Protein 3D6I (pdb70)

InterPro domains:
  IPR002109 Glutaredoxin [PF00462] (163-226)
  IPR004480 Monothiol glutaredoxin-related [PTHR10293] (22-239)
  IPR013766 Thioredoxin domain [PF00085] (16-100)
  IPR013766 Thioredoxin domain [PS51352] (1-110)
  IPR033658 Glutaredoxin, PICOT-like [cd03028] (154-238)
  IPR036249 Thioredoxin-like superfamily [SSF52833] (2-107)
  IPR036249 Thioredoxin-like superfamily [SSF52833] (151-239)

CATH classification: 3.40.30.10

Solvent-accessible surface area: 11998 Å² total

B-factor: mean 18.6, std 7.4, range [7.3, 69.76]

Radius of gyration: 19.74 Å; Cα contacts (8 Å, |Δi|>4): 338; chains: 2; bounding box: 54×29×48 Å

Nearest PDB structures (foldseek):
  3d6i-assembly2_B  TM=1.010E+00  e=3.285E-21  Saccharomyces cerevisiae
  3d6i-assembly1_A  TM=9.944E-01  e=6.208E-19  Saccharomyces cerevisiae
  4pom-assembly2_B  TM=9.191E-01  e=7.412E-10  Homo sapiens
  2vm1-assembly1_A  TM=9.027E-01  e=2.045E-08  Hordeum vulgare subsp. vulgare
  5jy5-assembly2_B  TM=8.797E-01  e=2.850E-08  Cryptococcus neoformans H99

Secondary structure (DSSP, 8-state):
-EEEE--HHHHHHHHTTTTTT--EEEEEE----HHHHHHHHHHHHH-GGGTTSEEEEEETTT-HHHHHHTT--SSSEEEEEETTEEEEEE-S--HHHHHHHHH--TTT-/--EEE--HHHHHHHHTTTTTT-EEEEEEE----HHHHHHHHHT-GGGTTEEEEEEETTT-HHHHHHTT--SSSEEEEEETTEEEEEE-S--HHHHHHHHH---S--

Sequence (215 aa):
PVIEINDQEQFTYLTTTAAGDKLIVLYFHTSWPCCKALKQVFEAISNEPSNSNVSFLSIDADENSEISELFEISAVPYFIIIHKGTILKELSGADPKEYVSLLEDKNSVNPVIEINDQEQFTYLTTTAAGDKLIVLYFHTSWALKQVFEAISNEPSNSNVSFLSIDADENSEISELFEISAVPYFIIIHKGTILKELSGADPKEYVSLLEDKNSVN

Organism: Saccharomyces cerevisiae (strain ATCC 204508 / S288c) (NCBI:txid559292)

Structure (mmCIF, N/CA/C/O backbone):
data_3D6I
#
_entry.id   3D6I
#
_cell.length_a   47.906
_cell.length_b   48.611
_cell.length_c   55.294
_cell.angle_alpha   90.000
_cell.angle_beta   116.760
_cell.angle_gamma   90.000
#
_symmetry.space_group_name_H-M   'P 1 21 1'
#
loop_
_entity.id
_entity.type
_entity.pdbx_description
1 polymer 'Monothiol glutaredoxin-3'
2 non-polymer 'SULFATE ION'
3 water water
#
loop_
_atom_site.group_PDB
_atom_site.id
_atom_site.type_symbol
_atom_site.label_atom_id
_atom_site.label_alt_id
_atom_site.label_comp_id
_atom_site.label_asym_id
_atom_site.label_entity_id
_atom_site.label_seq_id
_atom_site.pdbx_PDB_ins_code
_atom_site.Cartn_x
_atom_site.Cartn_y
_atom_site.Cartn_z
_atom_site.occupancy
_atom_site.B_iso_or_equiv
_atom_site.auth_seq_id
_atom_site.auth_comp_id
_atom_site.auth_asym_id
_atom_site.auth_atom_id
_atom_site.pdbx_PDB_model_num
ATOM 1 N N . PRO A 1 1 ? 25.375 5.997 -0.085 1.00 20.09 37 PRO A N 1
ATOM 2 C CA . PRO A 1 1 ? 24.422 5.705 -1.135 1.00 18.10 37 PRO A CA 1
ATOM 3 C C . PRO A 1 1 ? 24.312 6.829 -2.160 1.00 16.67 37 PRO A C 1
ATOM 4 O O . PRO A 1 1 ? 24.736 7.946 -1.907 1.00 16.77 37 PRO A O 1
ATOM 8 N N . VAL A 1 2 ? 23.731 6.485 -3.297 1.00 14.80 38 VAL A N 1
ATOM 9 C CA . VAL A 1 2 ? 23.521 7.421 -4.375 1.00 13.89 38 VAL A CA 1
ATOM 10 C C . VAL A 1 2 ? 22.033 7.603 -4.526 1.00 12.94 38 VAL A C 1
ATOM 11 O O . VAL A 1 2 ? 21.265 6.664 -4.314 1.00 13.59 38 VAL A O 1
ATOM 15 N N . ILE A 1 3 ? 21.621 8.813 -4.871 1.00 10.67 39 ILE A N 1
ATOM 16 C CA . ILE A 1 3 ? 20.276 9.041 -5.350 1.00 11.02 39 ILE A CA 1
ATOM 17 C C . ILE A 1 3 ? 20.298 9.161 -6.862 1.00 11.61 39 ILE A C 1
ATOM 18 O O . ILE A 1 3 ? 20.999 10.012 -7.410 1.00 11.21 39 ILE A O 1
ATOM 23 N N . GLU A 1 4 ? 19.508 8.336 -7.537 1.00 12.63 40 GLU A N 1
ATOM 24 C CA . GLU A 1 4 ? 19.323 8.438 -8.971 1.00 14.41 40 GLU A CA 1
ATOM 25 C C . GLU A 1 4 ? 18.378 9.603 -9.299 1.00 13.58 40 GLU A C 1
ATOM 26 O O . GLU A 1 4 ? 17.230 9.681 -8.802 1.00 13.84 40 GLU A O 1
ATOM 32 N N . ILE A 1 5 ? 18.846 10.531 -10.128 1.00 11.90 41 ILE A N 1
ATOM 33 C CA . ILE A 1 5 ? 18.039 11.679 -10.500 1.00 11.76 41 ILE A CA 1
ATOM 34 C C . ILE A 1 5 ? 17.174 11.355 -11.719 1.00 13.48 41 ILE A C 1
ATOM 35 O O . ILE A 1 5 ? 17.686 10.936 -12.751 1.00 13.24 41 ILE A O 1
ATOM 40 N N . ASN A 1 6 ? 15.874 11.565 -11.574 1.00 14.62 42 ASN A N 1
ATOM 41 C CA . ASN A 1 6 ? 14.906 11.252 -12.617 1.00 17.01 42 ASN A CA 1
ATO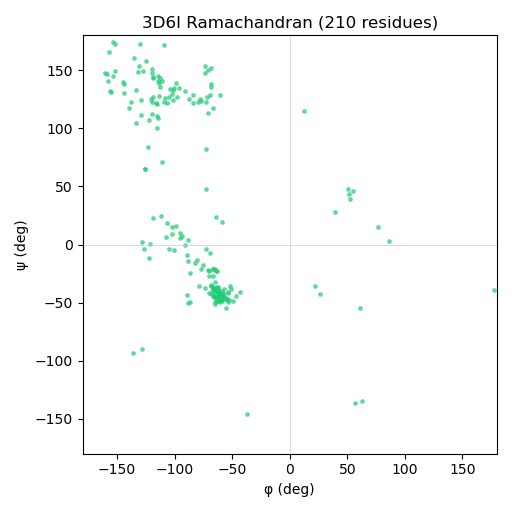M 42 C C . ASN A 1 6 ? 14.060 12.427 -13.080 1.00 18.30 42 ASN A C 1
ATOM 43 O O . ASN A 1 6 ? 13.348 12.319 -14.098 1.00 18.84 42 ASN A O 1
ATOM 48 N N . ASP A 1 7 ? 14.114 13.541 -12.354 1.00 18.17 43 ASP A N 1
ATOM 49 C CA . ASP A 1 7 ? 13.457 14.759 -12.801 1.00 19.76 43 ASP A CA 1
ATOM 50 C C . ASP A 1 7 ? 14.016 16.038 -12.207 1.00 18.81 43 ASP A C 1
ATOM 51 O O . ASP A 1 7 ? 14.753 16.039 -11.208 1.00 17.54 43 ASP A O 1
ATOM 56 N N . GLN A 1 8 ? 13.621 17.139 -12.834 1.00 19.10 44 GLN A N 1
ATOM 57 C CA . GLN A 1 8 ? 14.180 18.437 -12.536 1.00 19.01 44 GLN A CA 1
ATOM 58 C C . GLN A 1 8 ? 13.798 18.947 -11.154 1.00 18.91 44 GLN A C 1
ATOM 59 O O . GLN A 1 8 ? 14.630 19.525 -10.476 1.00 17.67 44 GLN A O 1
ATOM 65 N N . GLU A 1 9 ? 12.543 18.767 -10.749 1.00 18.97 45 GLU A N 1
ATOM 66 C CA . GLU A 1 9 ? 12.126 19.241 -9.428 1.00 19.49 45 GLU A CA 1
ATOM 67 C C . GLU A 1 9 ? 12.878 18.509 -8.316 1.00 17.95 45 GLU A C 1
ATOM 68 O O . GLU A 1 9 ? 13.279 19.120 -7.333 1.00 17.27 45 GLU A O 1
ATOM 74 N N . GLN A 1 10 ? 13.082 17.206 -8.490 1.00 16.57 46 GLN A N 1
ATOM 75 C CA . GLN A 1 10 ? 13.885 16.418 -7.552 1.00 14.15 46 GLN A CA 1
ATOM 76 C C . GLN A 1 10 ? 15.313 16.942 -7.492 1.00 12.93 46 GLN A C 1
ATOM 77 O O . GLN A 1 10 ? 15.863 17.153 -6.401 1.00 11.47 46 GLN A O 1
ATOM 83 N N . PHE A 1 11 ? 15.928 17.134 -8.659 1.00 12.04 47 PHE A N 1
ATOM 84 C CA . PHE A 1 11 ? 17.256 17.698 -8.705 1.00 11.86 47 PHE A CA 1
ATOM 85 C C . PHE A 1 11 ? 17.371 19.031 -7.988 1.00 11.61 47 PHE A C 1
ATOM 86 O O . PHE A 1 11 ? 18.291 19.230 -7.199 1.00 11.24 47 PHE A O 1
ATOM 94 N N . THR A 1 12 ? 16.426 19.933 -8.250 1.00 13.71 48 THR A N 1
ATOM 95 C CA . THR A 1 12 ? 16.471 21.242 -7.613 1.00 14.52 48 THR A CA 1
ATOM 96 C C . THR A 1 12 ? 16.308 21.129 -6.095 1.00 13.91 48 THR A C 1
ATOM 97 O O . THR A 1 12 ? 17.092 21.703 -5.358 1.00 14.49 48 THR A O 1
ATOM 101 N N . TYR A 1 13 ? 15.323 20.347 -5.656 1.00 13.90 49 TYR A N 1
ATOM 102 C CA . TYR A 1 13 ? 15.125 20.102 -4.219 1.00 14.54 49 TYR A CA 1
ATOM 103 C C . TYR A 1 13 ? 16.413 19.617 -3.532 1.00 14.32 49 TYR A C 1
ATOM 104 O O . TYR A 1 13 ? 16.839 20.130 -2.486 1.00 14.62 49 TYR A O 1
ATOM 113 N N . LEU A 1 14 ? 17.079 18.643 -4.141 1.00 12.72 50 LEU A N 1
ATOM 114 C CA . LEU A 1 14 ? 18.244 18.016 -3.501 1.00 12.72 50 LEU A CA 1
ATOM 115 C C . LEU A 1 14 ? 19.509 18.854 -3.521 1.00 13.22 50 LEU A C 1
ATOM 116 O O . LEU A 1 14 ? 20.459 18.580 -2.758 1.00 14.54 50 LEU A O 1
ATOM 121 N N . THR A 1 15 ? 19.530 19.861 -4.397 1.00 13.71 51 THR A N 1
ATOM 122 C CA . THR A 1 15 ? 20.721 20.710 -4.526 1.00 14.47 51 THR A CA 1
ATOM 123 C C . THR A 1 15 ? 20.520 22.090 -3.874 1.00 16.05 51 THR A C 1
ATOM 124 O O . THR A 1 15 ? 21.475 22.881 -3.808 1.00 17.43 51 THR A O 1
ATOM 128 N N . THR A 1 16 ? 19.305 22.337 -3.382 1.00 17.94 52 THR A N 1
ATOM 129 C CA . THR A 1 16 ? 18.902 23.649 -2.810 1.00 20.10 52 THR A CA 1
ATOM 130 C C . THR A 1 16 ? 18.106 23.515 -1.500 1.00 20.40 52 THR A C 1
ATOM 131 O O . THR A 1 16 ? 18.726 23.421 -0.457 1.00 22.82 52 THR A O 1
ATOM 135 N N . THR A 1 17 ? 16.764 23.480 -1.571 1.00 21.30 53 THR A N 1
ATOM 136 C CA . THR A 1 17 ? 15.865 23.350 -0.383 1.00 22.04 53 THR A CA 1
ATOM 137 C C . THR A 1 17 ? 16.353 22.308 0.651 1.00 21.96 53 THR A C 1
ATOM 138 O O . THR A 1 17 ? 16.278 22.561 1.864 1.00 22.79 53 THR A O 1
ATOM 142 N N . ALA A 1 18 ? 16.858 21.161 0.168 1.00 21.12 54 ALA A N 1
ATOM 143 C CA . ALA A 1 18 ? 17.210 20.013 1.010 1.00 19.79 54 ALA A CA 1
ATOM 144 C C . ALA A 1 18 ? 18.710 19.781 1.172 1.00 19.47 54 ALA A C 1
ATOM 145 O O . ALA A 1 18 ? 19.144 18.794 1.770 1.00 20.08 54 ALA A O 1
ATOM 147 N N . ALA A 1 19 ? 19.504 20.711 0.646 1.00 19.03 55 ALA A N 1
ATOM 148 C CA . ALA A 1 19 ? 20.930 20.528 0.520 1.00 18.62 55 ALA A CA 1
ATOM 149 C C . ALA A 1 19 ? 21.734 20.930 1.747 1.00 17.20 55 ALA A C 1
ATOM 150 O O . ALA A 1 19 ? 22.851 20.448 1.975 1.00 17.37 55 ALA A O 1
ATOM 152 N N . GLY A 1 20 ? 21.175 21.828 2.542 1.00 16.72 56 GLY A N 1
ATOM 153 C CA . GLY A 1 20 ? 21.901 22.295 3.708 1.00 15.81 56 GLY A CA 1
ATOM 154 C C . GLY A 1 20 ? 23.250 22.871 3.297 1.00 16.03 56 GLY A C 1
ATOM 155 O O . GLY A 1 20 ? 23.362 23.605 2.286 1.00 17.88 56 GLY A O 1
ATOM 156 N N . ASP A 1 21 ? 24.291 22.532 4.054 1.00 14.81 57 ASP A N 1
ATOM 157 C CA . ASP A 1 21 ? 25.642 22.907 3.674 1.00 14.71 57 ASP A CA 1
ATOM 158 C C . ASP A 1 21 ? 26.473 21.691 3.279 1.00 13.70 57 ASP A C 1
ATOM 159 O O . ASP A 1 21 ? 27.683 21.713 3.356 1.00 13.55 57 ASP A O 1
ATOM 164 N N . LYS A 1 22 ? 25.822 20.617 2.850 1.00 12.15 58 LYS A N 1
ATOM 165 C CA . LYS A 1 22 ? 26.569 19.421 2.427 1.00 11.52 58 LYS A CA 1
ATOM 166 C C . LYS A 1 22 ? 27.316 19.619 1.117 1.00 10.24 58 LYS A C 1
ATOM 167 O O . LYS A 1 22 ? 26.865 20.380 0.270 1.00 10.52 58 LYS A O 1
ATOM 173 N N . LEU A 1 23 ? 28.444 18.920 0.950 1.00 8.76 59 LEU A N 1
ATOM 174 C CA . LEU A 1 23 ? 29.001 18.750 -0.356 1.00 9.74 59 LEU A CA 1
ATOM 175 C C . LEU A 1 23 ? 28.066 17.862 -1.147 1.00 8.73 59 LEU A C 1
ATOM 176 O O . LEU A 1 23 ? 27.610 16.823 -0.649 1.00 8.80 59 LEU A O 1
ATOM 181 N N . ILE A 1 24 ? 27.810 18.256 -2.390 1.00 8.65 60 ILE A N 1
ATOM 182 C CA . ILE A 1 24 ? 26.945 17.512 -3.303 1.00 10.62 60 ILE A CA 1
ATOM 183 C C . ILE A 1 24 ? 27.807 17.119 -4.483 1.00 10.60 60 ILE A C 1
ATOM 184 O O . ILE A 1 24 ? 28.491 17.964 -5.076 1.00 12.13 60 ILE A O 1
ATOM 189 N N . VAL A 1 25 ? 27.816 15.836 -4.803 1.00 9.29 61 VAL A N 1
ATOM 190 C CA . VAL A 1 25 ? 28.654 15.363 -5.913 1.00 10.14 61 VAL A CA 1
ATOM 191 C C . VAL A 1 25 ? 27.751 14.825 -6.980 1.00 9.74 61 VAL A C 1
ATOM 192 O O . VAL A 1 25 ? 26.980 13.898 -6.702 1.00 9.18 61 VAL A O 1
ATOM 196 N N . LEU A 1 26 ? 27.843 15.390 -8.188 1.00 9.48 62 LEU A N 1
ATOM 197 C CA . LEU A 1 26 ? 27.008 14.982 -9.327 1.00 9.95 62 LEU A CA 1
ATOM 198 C C . LEU A 1 26 ? 27.834 14.096 -10.221 1.00 10.64 62 LEU A C 1
ATOM 199 O O . LEU A 1 26 ? 28.974 14.438 -10.554 1.00 12.15 62 LEU A O 1
ATOM 204 N N . TYR A 1 27 ? 27.258 12.975 -10.635 1.00 11.20 63 TYR A N 1
ATOM 205 C CA . TYR A 1 27 ? 27.938 12.051 -11.533 1.00 11.27 63 TYR A CA 1
ATOM 206 C C . TYR A 1 27 ? 27.077 11.884 -12.771 1.00 11.54 63 TYR A C 1
ATOM 207 O O . TYR A 1 27 ? 26.020 11.252 -12.711 1.00 11.68 63 TYR A O 1
ATOM 216 N N . PHE A 1 28 ? 27.519 12.479 -13.882 1.00 10.98 64 PHE A N 1
ATOM 217 C CA . PHE A 1 28 ? 26.805 12.369 -15.156 1.00 10.91 64 PHE A CA 1
ATOM 218 C C . PHE A 1 28 ? 27.329 11.171 -15.925 1.00 11.05 64 PHE A C 1
ATOM 219 O O . PHE A 1 28 ? 28.532 10.989 -16.052 1.00 11.49 64 PHE A O 1
ATOM 227 N N . HIS A 1 29 ? 26.413 10.349 -16.435 1.00 11.17 65 HIS A N 1
ATOM 228 C CA . HIS A 1 29 ? 26.824 9.120 -17.088 1.00 12.54 65 HIS A CA 1
ATOM 229 C C . HIS A 1 29 ? 25.777 8.694 -18.108 1.00 13.55 65 HIS A C 1
ATOM 230 O O . HIS A 1 29 ? 24.714 9.297 -18.207 1.00 12.66 65 HIS A O 1
ATOM 237 N N . THR A 1 30 ? 26.090 7.647 -18.869 1.00 16.32 66 THR A N 1
ATOM 238 C CA . THR A 1 30 ? 25.083 6.962 -19.696 1.00 20.53 66 THR A CA 1
ATOM 239 C C . THR A 1 30 ? 25.078 5.490 -19.341 1.00 22.14 66 THR A C 1
ATOM 240 O O . THR A 1 30 ? 26.083 4.972 -18.840 1.00 22.48 66 THR A O 1
ATOM 244 N N . SER A 1 31 ? 23.959 4.822 -19.630 1.00 24.07 67 SER A N 1
ATOM 245 C CA . SER A 1 31 ? 23.775 3.412 -19.321 1.00 26.72 67 SER A CA 1
ATOM 246 C C . SER A 1 31 ? 24.277 2.510 -20.452 1.00 27.76 67 SER A C 1
ATOM 247 O O . SER A 1 31 ? 24.146 1.283 -20.392 1.00 28.96 67 SER A O 1
ATOM 250 N N . TRP A 1 32 ? 24.858 3.120 -21.476 1.00 28.55 68 TRP A N 1
ATOM 251 C CA . TRP A 1 32 ? 25.358 2.377 -22.610 1.00 29.28 68 TRP A CA 1
ATOM 252 C C . TRP A 1 32 ? 26.849 2.632 -22.854 1.00 30.02 68 TRP A C 1
ATOM 253 O O . TRP A 1 32 ? 27.700 1.823 -22.461 1.00 30.75 68 TRP A O 1
ATOM 264 N N . PRO A 1 35 ? 31.493 -0.012 -20.267 1.00 34.69 71 PRO A N 1
ATOM 265 C CA . PRO A 1 35 ? 32.499 0.946 -19.813 1.00 34.26 71 PRO A CA 1
ATOM 266 C C . PRO A 1 35 ? 31.994 1.946 -18.760 1.00 33.33 71 PRO A C 1
ATOM 267 O O . PRO A 1 35 ? 32.595 2.048 -17.687 1.00 33.99 71 PRO A O 1
ATOM 271 N N . CYS A 1 36 ? 30.910 2.668 -19.064 1.00 32.08 72 CYS A N 1
ATOM 272 C CA A CYS A 1 36 ? 30.403 3.698 -18.166 0.50 31.30 72 CYS A CA 1
ATOM 273 C CA B CYS A 1 36 ? 30.360 3.712 -18.177 0.50 31.19 72 CYS A CA 1
ATOM 274 C C . CYS A 1 36 ? 29.633 3.054 -16.997 1.00 30.49 72 CYS A C 1
ATOM 275 O O . CYS A 1 36 ? 29.524 3.634 -15.913 1.00 30.38 72 CYS A O 1
ATOM 280 N N . LYS A 1 37 ? 29.140 1.838 -17.230 1.00 29.44 73 LYS A N 1
ATOM 281 C CA . LYS A 1 37 ? 28.459 1.008 -16.231 1.00 28.18 73 LYS A CA 1
ATOM 282 C C . LYS A 1 37 ? 29.376 0.637 -15.046 1.00 26.07 73 LYS A C 1
ATOM 283 O O . LYS A 1 37 ? 28.990 0.768 -13.869 1.00 25.11 73 LYS A O 1
ATOM 289 N N . ALA A 1 38 ? 30.578 0.159 -15.371 1.00 24.50 74 ALA A N 1
ATOM 290 C CA . ALA A 1 38 ? 31.601 -0.189 -14.376 1.00 22.76 74 ALA A CA 1
ATOM 291 C C . ALA A 1 38 ? 31.976 1.005 -13.500 1.00 21.74 74 ALA A C 1
ATOM 292 O O . ALA A 1 38 ? 32.141 0.887 -12.280 1.00 21.14 74 ALA A O 1
ATOM 294 N N . LEU A 1 39 ? 32.134 2.161 -14.137 1.00 20.94 75 LEU A N 1
ATOM 295 C CA . LEU A 1 39 ? 32.523 3.362 -13.413 1.00 20.13 75 LEU A CA 1
ATOM 296 C C . LEU A 1 39 ? 31.419 3.813 -12.445 1.00 18.80 75 LEU A C 1
ATOM 297 O O . LEU A 1 39 ? 31.690 4.265 -11.330 1.00 18.28 75 LEU A O 1
ATOM 302 N N . LYS A 1 40 ? 30.158 3.648 -12.854 1.00 17.87 76 LYS A N 1
ATOM 303 C CA . LYS A 1 40 ? 29.040 3.989 -11.967 1.00 17.74 76 LYS A CA 1
ATOM 304 C C . LYS A 1 40 ? 29.078 3.096 -10.708 1.00 16.09 76 LYS A C 1
ATOM 305 O O . LYS A 1 40 ? 28.779 3.538 -9.602 1.00 16.15 76 LYS A O 1
ATOM 311 N N . GLN A 1 41 ? 29.463 1.827 -10.887 1.00 15.81 77 GLN A N 1
ATOM 312 C CA . GLN A 1 41 ? 29.571 0.925 -9.740 1.00 15.39 77 GLN A CA 1
ATOM 313 C C . GLN A 1 41 ? 30.613 1.380 -8.711 1.00 14.60 77 GLN A C 1
ATOM 314 O O . GLN A 1 41 ? 30.382 1.293 -7.498 1.00 14.34 77 GLN A O 1
ATOM 320 N N . VAL A 1 42 ? 31.762 1.852 -9.220 1.00 14.75 78 VAL A N 1
ATOM 321 C CA . VAL A 1 42 ? 32.799 2.451 -8.376 1.00 15.60 78 VAL A CA 1
ATOM 322 C C . VAL A 1 42 ? 32.291 3.736 -7.680 1.00 14.16 78 VAL A C 1
ATOM 323 O O . VAL A 1 42 ? 32.482 3.931 -6.491 1.00 15.21 78 VAL A O 1
ATOM 327 N N . PHE A 1 43 ? 31.615 4.603 -8.437 1.00 14.05 79 PHE A N 1
ATOM 328 C CA . PHE A 1 43 ? 31.004 5.776 -7.828 1.00 13.68 79 PHE A CA 1
ATOM 329 C C . PHE A 1 43 ? 30.071 5.419 -6.673 1.00 12.66 79 PHE A C 1
ATOM 330 O O . PHE A 1 43 ? 30.099 6.018 -5.613 1.00 13.43 79 PHE A O 1
ATOM 338 N N . GLU A 1 44 ? 29.205 4.423 -6.896 1.00 12.95 80 GLU A N 1
ATOM 339 C CA . GLU A 1 44 ? 28.325 3.955 -5.853 1.00 14.49 80 GLU A CA 1
ATOM 340 C C . GLU A 1 44 ? 29.081 3.407 -4.639 1.00 12.42 80 GLU A C 1
ATOM 341 O O . GLU A 1 44 ? 28.718 3.673 -3.509 1.00 13.01 80 GLU A O 1
ATOM 347 N N . ALA A 1 45 ? 30.135 2.612 -4.888 1.00 12.42 81 ALA A N 1
ATOM 348 C CA . ALA A 1 45 ? 30.886 2.055 -3.788 1.00 13.33 81 ALA A CA 1
ATOM 349 C C . ALA A 1 45 ? 31.504 3.179 -2.961 1.00 11.96 81 ALA A C 1
ATOM 350 O O . ALA A 1 45 ? 31.440 3.167 -1.750 1.00 13.71 81 ALA A O 1
ATOM 352 N N . ILE A 1 46 ? 32.084 4.170 -3.643 1.00 12.48 82 ILE A N 1
ATOM 353 C CA . ILE A 1 46 ? 32.639 5.305 -2.924 1.00 13.56 82 ILE A CA 1
ATOM 354 C C . ILE A 1 46 ? 31.536 5.999 -2.117 1.00 13.62 82 ILE A C 1
ATOM 355 O O . ILE A 1 46 ? 31.710 6.378 -0.968 1.00 14.53 82 ILE A O 1
ATOM 360 N N . SER A 1 47 ? 30.352 6.112 -2.725 1.00 12.67 83 SER A N 1
ATOM 361 C CA . SER A 1 47 ? 29.233 6.743 -2.032 1.00 12.23 83 SER A CA 1
ATOM 362 C C . SER A 1 47 ? 28.759 6.022 -0.764 1.00 12.07 83 SER A C 1
ATOM 363 O O . SER A 1 47 ? 28.077 6.577 0.104 1.00 12.61 83 SER A O 1
ATOM 366 N N . ASN A 1 48 ? 29.076 4.731 -0.719 1.00 12.17 84 ASN A N 1
ATOM 367 C CA . ASN A 1 48 ? 28.627 3.861 0.336 1.00 13.91 84 ASN A CA 1
ATOM 368 C C . ASN A 1 48 ? 29.590 3.825 1.514 1.00 14.51 84 ASN A C 1
ATOM 369 O O . ASN A 1 48 ? 29.272 3.271 2.562 1.00 15.00 84 ASN A O 1
ATOM 374 N N . GLU A 1 49 ? 30.771 4.432 1.352 1.00 13.91 85 GLU A N 1
ATOM 375 C CA . GLU A 1 49 ? 31.708 4.513 2.482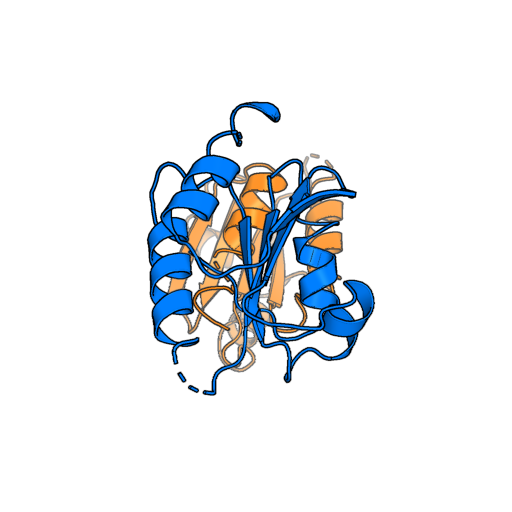 1.00 14.16 85 GLU A CA 1
ATOM 376 C C . GLU A 1 49 ? 31.099 5.285 3.652 1.00 14.90 85 GLU A C 1
ATOM 377 O O . GLU A 1 49 ? 30.585 6.404 3.472 1.00 14.42 85 GLU A O 1
ATOM 383 N N . PRO A 1 50 ? 31.135 4.704 4.873 1.00 15.87 86 PRO A N 1
ATOM 384 C CA . PRO A 1 50 ? 30.666 5.425 6.057 1.00 16.40 86 PRO A CA 1
ATOM 385 C C . PRO A 1 50 ? 31.271 6.817 6.222 1.00 15.85 86 PRO A C 1
ATOM 386 O O . PRO A 1 50 ? 30.584 7.724 6.656 1.00 16.74 86 PRO A O 1
ATOM 390 N N . SER A 1 51 ? 32.561 6.988 5.909 1.00 14.76 87 SER A N 1
ATOM 391 C CA . SER A 1 51 ? 33.189 8.305 6.011 1.00 14.27 87 SER A CA 1
ATOM 392 C C . SER A 1 51 ? 32.699 9.313 4.979 1.00 14.27 87 SER A C 1
ATOM 393 O O . SER A 1 51 ? 33.072 10.477 5.042 1.00 13.36 87 SER A O 1
ATOM 396 N N . ASN A 1 52 ? 31.887 8.862 4.027 1.00 13.10 88 ASN A N 1
ATOM 397 C CA . ASN A 1 52 ? 31.188 9.768 3.099 1.00 13.78 88 ASN A CA 1
ATOM 398 C C . ASN A 1 52 ? 29.718 9.995 3.438 1.00 15.04 88 ASN A C 1
ATOM 399 O O . ASN A 1 52 ? 28.945 10.512 2.602 1.00 14.52 88 ASN A O 1
ATOM 404 N N . SER A 1 53 ? 29.332 9.631 4.662 1.00 16.04 89 SER A N 1
ATOM 405 C CA . SER A 1 53 ? 27.918 9.621 4.997 1.00 17.50 89 SER A CA 1
ATOM 406 C C . SER A 1 53 ? 27.299 11.018 5.008 1.00 17.78 89 SER A C 1
ATOM 407 O O . SER A 1 53 ? 26.063 11.134 4.874 1.00 18.91 89 SER A O 1
ATOM 410 N N . ASN A 1 54 ? 28.130 12.057 5.160 1.00 17.51 90 ASN A N 1
ATOM 411 C CA . ASN A 1 54 ? 27.668 13.462 5.171 1.00 17.19 90 ASN A CA 1
ATOM 412 C C . ASN A 1 54 ? 27.769 14.163 3.802 1.00 15.41 90 ASN A C 1
ATOM 413 O O . ASN A 1 54 ? 27.604 15.389 3.715 1.00 16.89 90 ASN A O 1
ATOM 418 N N . VAL A 1 55 ? 28.058 13.396 2.752 1.00 12.90 91 VAL A N 1
ATOM 419 C CA . VAL A 1 55 ? 28.144 13.931 1.380 1.00 11.48 91 VAL A CA 1
ATOM 420 C C . VAL A 1 55 ? 26.970 13.380 0.615 1.00 10.97 91 VAL A C 1
ATOM 421 O O . VAL A 1 55 ? 26.586 12.242 0.801 1.00 11.93 91 VAL A O 1
ATOM 425 N N . SER A 1 56 ? 26.372 14.206 -0.224 1.00 10.12 92 SER A N 1
ATOM 426 C CA . SER A 1 56 ? 25.237 13.794 -1.011 1.00 10.32 92 SER A CA 1
ATOM 427 C C . SER A 1 56 ? 25.765 13.421 -2.392 1.00 10.02 92 SER A C 1
ATOM 428 O O . SER A 1 56 ? 26.497 14.199 -2.995 1.00 11.75 92 SER A O 1
ATOM 431 N N . PHE A 1 57 ? 25.432 12.221 -2.870 1.00 9.28 93 PHE A N 1
ATOM 432 C CA . PHE A 1 57 ? 25.889 11.735 -4.168 1.00 8.29 93 PHE A CA 1
ATOM 433 C C . PHE A 1 57 ? 24.683 11.553 -5.081 1.00 9.20 93 PHE A C 1
ATOM 434 O O . PHE A 1 57 ? 23.753 10.808 -4.730 1.00 9.82 93 PHE A O 1
ATOM 442 N N . LEU A 1 58 ? 24.669 12.255 -6.211 1.00 8.05 94 LEU A N 1
ATOM 443 C CA . LEU A 1 58 ? 23.524 12.231 -7.123 1.00 9.38 94 LEU A CA 1
ATOM 444 C C . LEU A 1 58 ? 24.027 11.701 -8.450 1.00 10.71 94 LEU A C 1
ATOM 445 O O . LEU A 1 58 ? 24.979 12.256 -9.007 1.00 11.97 94 LEU A O 1
ATOM 450 N N . SER A 1 59 ? 23.427 10.617 -8.948 1.00 10.25 95 SER A N 1
ATOM 451 C CA . SER A 1 59 ? 23.795 10.108 -10.288 1.00 11.42 95 SER A CA 1
ATOM 452 C C . SER A 1 59 ? 22.769 10.604 -11.295 1.00 11.11 95 SER A C 1
ATOM 453 O O . SER A 1 59 ? 21.554 10.612 -11.021 1.00 11.41 95 SER A O 1
ATOM 456 N N . ILE A 1 60 ? 23.256 11.007 -12.460 1.00 10.67 96 ILE A N 1
ATOM 457 C CA . ILE A 1 60 ? 22.406 11.674 -13.442 1.00 11.71 96 ILE A CA 1
ATOM 458 C C . ILE A 1 60 ? 22.657 11.063 -14.817 1.00 12.30 96 ILE A C 1
ATOM 459 O O . ILE A 1 60 ? 23.700 11.307 -15.425 1.00 12.19 96 ILE A O 1
ATOM 464 N N . ASP A 1 61 ? 21.716 10.233 -15.268 1.00 12.32 97 ASP A N 1
ATOM 465 C CA . ASP A 1 61 ? 21.796 9.707 -16.625 1.00 14.23 97 ASP A CA 1
ATOM 466 C C . ASP A 1 61 ? 21.608 10.877 -17.563 1.00 14.56 97 ASP A C 1
ATOM 467 O O . ASP A 1 61 ? 20.558 11.519 -17.559 1.00 15.01 97 ASP A O 1
ATOM 472 N N . ALA A 1 62 ? 22.633 11.153 -18.360 1.00 14.29 98 ALA A N 1
ATOM 473 C CA . ALA A 1 62 ? 22.678 12.382 -19.125 1.00 16.17 98 ALA A CA 1
ATOM 474 C C . ALA A 1 62 ? 21.646 12.392 -20.251 1.00 17.55 98 ALA A C 1
ATOM 475 O O . ALA A 1 62 ? 21.172 13.462 -20.661 1.00 19.77 98 ALA A O 1
ATOM 477 N N . ASP A 1 63 ? 21.275 11.210 -20.734 1.00 18.79 99 ASP A N 1
ATOM 478 C CA . ASP A 1 63 ? 20.282 11.087 -21.805 1.00 19.98 99 ASP A CA 1
ATOM 479 C C . ASP A 1 63 ? 18.858 11.246 -21.290 1.00 20.19 99 ASP A C 1
ATOM 480 O O . ASP A 1 63 ? 17.993 11.791 -21.984 1.00 20.61 99 ASP A O 1
ATOM 485 N N . GLU A 1 64 ? 18.613 10.753 -20.080 1.00 19.29 100 GLU A N 1
ATOM 486 C CA . GLU A 1 64 ? 17.290 10.817 -19.462 1.00 20.53 100 GLU A CA 1
ATOM 487 C C . GLU A 1 64 ? 17.016 12.164 -18.795 1.00 19.87 100 GLU A C 1
ATOM 488 O O . GLU A 1 64 ? 15.864 12.479 -18.447 1.00 21.26 100 GLU A O 1
ATOM 494 N N . ASN A 1 65 ? 18.078 12.937 -18.583 1.00 18.73 101 ASN A N 1
ATOM 495 C CA . ASN A 1 65 ? 17.961 14.226 -17.912 1.00 18.22 101 ASN A CA 1
ATOM 496 C C . ASN A 1 65 ? 18.572 15.351 -18.747 1.00 18.68 101 ASN A C 1
ATOM 497 O O . ASN A 1 65 ? 19.544 15.987 -18.341 1.00 18.51 101 ASN A O 1
ATOM 502 N N . SER A 1 66 ? 17.959 15.591 -19.909 1.00 19.62 102 SER A N 1
ATOM 503 C CA . SER A 1 66 ? 18.481 16.499 -20.922 1.00 20.12 102 SER A CA 1
ATOM 504 C C . SER A 1 66 ? 18.672 17.907 -20.409 1.00 19.45 102 SER A C 1
ATOM 505 O O . SER A 1 66 ? 19.712 18.522 -20.649 1.00 19.36 102 SER A O 1
ATOM 508 N N . GLU A 1 67 ? 17.675 18.406 -19.689 1.00 19.98 103 GLU A N 1
ATOM 509 C CA . GLU A 1 67 ? 17.707 19.789 -19.225 1.00 20.21 103 GLU A CA 1
ATOM 510 C C . GLU A 1 67 ? 18.837 20.020 -18.214 1.00 18.25 103 GLU A C 1
ATOM 511 O O . GLU A 1 67 ? 19.521 21.044 -18.255 1.00 18.61 103 GLU A O 1
ATOM 517 N N . ILE A 1 68 ? 19.039 19.053 -17.324 1.00 16.56 104 ILE A N 1
ATOM 518 C CA . ILE A 1 68 ? 20.110 19.154 -16.342 1.00 15.89 104 ILE A CA 1
ATOM 519 C C . ILE A 1 68 ? 21.490 19.088 -17.035 1.00 15.28 104 ILE A C 1
ATOM 520 O O . ILE A 1 68 ? 22.405 19.855 -16.719 1.00 15.54 104 ILE A O 1
ATOM 525 N N . SER A 1 69 ? 21.642 18.173 -17.996 1.00 15.84 105 SER A N 1
ATOM 526 C CA . SER A 1 69 ? 22.878 18.080 -18.775 1.00 16.68 105 SER A CA 1
ATOM 527 C C . SER A 1 69 ? 23.170 19.407 -19.484 1.00 16.45 105 SER A C 1
ATOM 528 O O . SER A 1 69 ? 24.315 19.893 -19.461 1.00 16.74 105 SER A O 1
ATOM 531 N N . GLU A 1 70 ? 22.127 19.992 -20.080 1.00 17.90 106 GLU A N 1
ATOM 532 C CA . GLU A 1 70 ? 22.262 21.297 -20.729 1.00 19.15 106 GLU A CA 1
ATOM 533 C C . GLU A 1 70 ? 22.724 22.388 -19.757 1.00 18.82 106 GLU A C 1
ATOM 534 O O . GLU A 1 70 ? 23.644 23.159 -20.058 1.00 18.98 106 GLU A O 1
ATOM 540 N N . LEU A 1 71 ? 22.073 22.443 -18.596 1.00 19.13 107 LEU A N 1
ATOM 541 C CA . LEU A 1 71 ? 22.402 23.417 -17.573 1.00 20.08 107 LEU A CA 1
ATOM 542 C C . LEU A 1 71 ? 23.890 23.380 -17.210 1.00 19.15 107 LEU A C 1
ATOM 543 O O . LEU A 1 71 ? 24.518 24.421 -17.025 1.00 20.09 107 LEU A O 1
ATOM 548 N N . PHE A 1 72 ? 24.457 22.179 -17.114 1.00 18.30 108 PHE A N 1
ATOM 549 C CA . PHE A 1 72 ? 25.866 22.034 -16.748 1.00 17.99 108 PHE A CA 1
ATOM 550 C C . PHE A 1 72 ? 26.802 21.909 -17.941 1.00 18.33 108 PHE A C 1
ATOM 551 O O . PHE A 1 72 ? 28.010 21.699 -17.774 1.00 18.33 108 PHE A O 1
ATOM 559 N N . GLU A 1 73 ? 26.231 22.067 -19.135 1.00 18.93 109 GLU A N 1
ATOM 560 C CA . GLU A 1 73 ? 27.001 22.053 -20.383 1.00 20.33 109 GLU A CA 1
ATOM 561 C C . GLU A 1 73 ? 27.812 20.781 -20.499 1.00 19.38 109 GLU A C 1
ATOM 562 O O . GLU A 1 73 ? 29.000 20.815 -20.828 1.00 19.73 109 GLU A O 1
ATOM 568 N N . ILE A 1 74 ? 27.164 19.653 -20.212 1.00 18.17 110 ILE A N 1
ATOM 569 C CA . ILE A 1 74 ? 27.820 18.353 -20.318 1.00 18.21 110 ILE A CA 1
ATOM 570 C C . ILE A 1 74 ? 28.002 17.986 -21.794 1.00 18.24 110 ILE A C 1
ATOM 571 O O . ILE A 1 74 ? 27.037 17.964 -22.565 1.00 19.59 110 ILE A O 1
ATOM 576 N N . SER A 1 75 ? 29.251 17.754 -22.182 1.00 17.49 111 SER A N 1
ATOM 577 C CA . SER A 1 75 ? 29.563 17.309 -23.545 1.00 17.19 111 SER A CA 1
ATOM 578 C C . SER A 1 75 ? 30.294 15.977 -23.598 1.00 16.20 111 SER A C 1
ATOM 579 O O . SER A 1 75 ? 30.630 15.482 -24.683 1.00 15.94 111 SER A O 1
ATOM 582 N N . ALA A 1 76 ? 30.545 15.389 -22.438 1.00 14.51 112 ALA A N 1
ATOM 583 C CA . ALA A 1 76 ? 31.198 14.101 -22.378 1.00 13.98 112 ALA A CA 1
ATOM 584 C C . ALA A 1 76 ? 30.912 13.503 -21.032 1.00 14.18 112 ALA A C 1
ATOM 585 O O . ALA A 1 76 ? 30.784 14.224 -20.043 1.00 15.70 112 ALA A O 1
ATOM 587 N N . VAL A 1 77 ? 30.826 12.189 -21.004 1.00 13.24 113 VAL A N 1
ATOM 588 C CA . VAL A 1 77 ? 30.639 11.437 -19.775 1.00 14.29 113 VAL A CA 1
ATOM 589 C C . VAL A 1 77 ? 31.650 10.310 -19.739 1.00 14.16 113 VAL A C 1
ATOM 590 O O . VAL A 1 77 ? 32.096 9.826 -20.794 1.00 15.25 113 VAL A O 1
ATOM 594 N N . PRO A 1 78 ? 32.011 9.859 -18.526 1.00 14.64 114 PRO A N 1
ATOM 595 C CA . PRO A 1 78 ? 31.497 10.323 -17.226 1.00 14.57 114 PRO A CA 1
ATOM 596 C C . PRO A 1 78 ? 32.031 11.699 -16.850 1.00 14.53 114 PRO A C 1
ATOM 597 O O . PRO A 1 78 ? 33.101 12.099 -17.302 1.00 14.64 114 PRO A O 1
ATOM 601 N N . TYR A 1 79 ? 31.266 12.427 -16.039 1.00 13.15 115 TYR A N 1
ATOM 602 C CA . TYR A 1 79 ? 31.669 13.775 -15.656 1.00 14.02 115 TYR A CA 1
ATOM 603 C C . TYR A 1 79 ? 31.250 14.040 -14.216 1.00 13.87 115 TYR A C 1
ATOM 604 O O . TYR A 1 79 ? 30.155 13.674 -13.835 1.00 14.20 115 TYR A O 1
ATOM 613 N N . PHE A 1 80 ? 32.123 14.674 -13.443 1.00 14.43 116 PHE A N 1
ATOM 614 C CA . PHE A 1 80 ? 31.845 14.990 -12.038 1.00 15.76 116 PHE A CA 1
ATOM 615 C C . PHE A 1 80 ? 31.708 16.484 -11.817 1.00 16.21 116 PHE A C 1
ATOM 616 O O . PHE A 1 80 ? 32.521 17.273 -12.316 1.00 16.08 116 PHE A O 1
ATOM 624 N N . ILE A 1 81 ? 30.699 16.878 -11.051 1.00 16.19 117 ILE A N 1
ATOM 625 C CA . ILE A 1 81 ? 30.566 18.261 -10.616 1.00 15.75 117 ILE A CA 1
ATOM 626 C C . ILE A 1 81 ? 30.360 18.261 -9.111 1.00 15.59 117 ILE A C 1
ATOM 627 O O . ILE A 1 81 ? 29.466 17.585 -8.618 1.00 14.73 117 ILE A O 1
ATOM 632 N N . ILE A 1 82 ? 31.208 18.971 -8.378 1.00 13.50 118 ILE A N 1
ATOM 633 C CA . ILE A 1 82 ? 31.065 19.062 -6.929 1.00 13.25 118 ILE A CA 1
ATOM 634 C C . ILE A 1 82 ? 30.509 20.433 -6.636 1.00 12.35 118 ILE A C 1
ATOM 635 O O . ILE A 1 82 ? 31.081 21.443 -7.061 1.00 11.79 118 ILE A O 1
ATOM 640 N N . ILE A 1 83 ? 29.418 20.449 -5.890 1.00 11.27 119 ILE A N 1
ATOM 641 C CA . ILE A 1 83 ? 28.656 21.650 -5.571 1.00 11.31 119 ILE A CA 1
ATOM 642 C C . ILE A 1 83 ? 28.657 21.843 -4.052 1.00 10.16 119 ILE A C 1
ATOM 643 O O . ILE A 1 83 ? 28.644 20.883 -3.305 1.00 9.16 119 ILE A O 1
ATOM 648 N N . HIS A 1 84 ? 28.722 23.090 -3.605 1.00 10.58 120 HIS A N 1
ATOM 649 C CA . HIS A 1 84 ? 28.677 23.347 -2.184 1.00 9.66 120 HIS A CA 1
ATOM 650 C C . HIS A 1 84 ? 28.161 24.749 -1.963 1.00 11.11 120 HIS A C 1
ATOM 651 O O . HIS A 1 84 ? 28.657 25.680 -2.596 1.00 11.28 120 HIS A O 1
ATOM 658 N N . LYS A 1 85 ? 27.189 24.869 -1.067 1.00 12.26 121 LYS A N 1
ATOM 659 C CA . LYS A 1 85 ? 26.603 26.180 -0.713 1.00 13.95 121 LYS A CA 1
ATOM 660 C C . LYS A 1 85 ? 26.168 26.967 -1.952 1.00 15.56 121 LYS A C 1
ATOM 661 O O . LYS A 1 85 ? 26.436 28.169 -2.066 1.00 16.80 121 LYS A O 1
ATOM 667 N N . GLY A 1 86 ? 25.536 26.264 -2.883 1.00 16.01 122 GLY A N 1
ATOM 668 C CA . GLY A 1 86 ? 24.857 26.903 -4.007 1.00 17.77 122 GLY A CA 1
ATOM 669 C C . GLY A 1 86 ? 25.715 27.220 -5.211 1.00 18.33 122 GLY A C 1
ATOM 670 O O . GLY A 1 86 ? 25.225 27.823 -6.171 1.00 20.68 122 GLY A O 1
ATOM 671 N N . THR A 1 87 ? 26.986 26.842 -5.173 1.00 17.29 123 THR A N 1
ATOM 672 C CA . THR A 1 87 ? 27.873 27.094 -6.299 1.00 17.47 123 THR A CA 1
ATOM 673 C C . THR A 1 87 ? 28.732 25.877 -6.632 1.00 15.87 123 THR A C 1
ATOM 674 O O . THR A 1 87 ? 28.885 24.968 -5.812 1.00 14.57 123 THR A O 1
ATOM 678 N N . ILE A 1 88 ? 29.263 25.860 -7.848 1.00 15.01 124 ILE A N 1
ATOM 679 C CA . ILE A 1 88 ? 30.127 24.787 -8.295 1.00 14.14 124 ILE A CA 1
ATOM 680 C C . ILE A 1 88 ? 31.514 25.024 -7.737 1.00 14.36 124 ILE A C 1
ATOM 681 O O . ILE A 1 88 ? 32.118 26.077 -7.975 1.00 15.18 124 ILE A O 1
ATOM 686 N N . LEU A 1 89 ? 32.013 24.041 -7.003 1.00 14.56 125 LEU A N 1
ATOM 687 C CA . LEU A 1 89 ? 33.313 24.100 -6.383 1.00 15.94 125 LEU A CA 1
ATOM 688 C C . LEU A 1 89 ? 34.345 23.565 -7.356 1.00 15.82 125 LEU A C 1
ATOM 689 O O . LEU A 1 89 ? 35.409 24.142 -7.518 1.00 15.63 125 LEU A O 1
ATOM 694 N N . LYS A 1 90 ? 34.034 22.465 -8.031 1.00 16.05 126 LYS A N 1
ATOM 695 C CA . LYS A 1 90 ? 35.002 21.806 -8.888 1.00 16.66 126 LYS A CA 1
ATOM 696 C C . LYS A 1 90 ? 34.311 20.939 -9.940 1.00 17.09 126 LYS A C 1
ATOM 697 O O . LYS A 1 90 ? 33.309 20.292 -9.663 1.00 16.54 126 LYS A O 1
ATOM 703 N N . GLU A 1 91 ? 34.845 20.941 -11.153 1.00 17.92 127 GLU A N 1
ATOM 704 C CA . GLU A 1 91 ? 34.403 20.004 -12.183 1.00 19.58 127 GLU A CA 1
ATOM 705 C C . GLU A 1 91 ? 35.566 19.131 -12.598 1.00 20.26 127 GLU A C 1
ATOM 706 O O . GLU A 1 91 ? 36.711 19.589 -12.649 1.00 21.38 127 GLU A O 1
ATOM 712 N N . LEU A 1 92 ? 35.282 17.875 -12.894 1.00 20.57 128 LEU A N 1
ATOM 713 C CA . LEU A 1 92 ? 36.346 16.927 -13.194 1.00 21.98 128 LEU A CA 1
ATOM 714 C C . LEU A 1 92 ? 35.904 15.947 -14.266 1.00 23.00 128 LEU A C 1
ATOM 715 O O . LEU A 1 92 ? 34.846 15.329 -14.164 1.00 21.55 128 LEU A O 1
ATOM 720 N N . SER A 1 93 ? 36.757 15.803 -15.280 1.00 25.14 129 SER A N 1
ATOM 721 C CA . SER A 1 93 ? 36.476 15.043 -16.495 1.00 27.52 129 SER A CA 1
ATOM 722 C C . SER A 1 93 ? 36.486 13.538 -16.252 1.00 28.05 129 SER A C 1
ATOM 723 O O . SER A 1 93 ? 37.158 12.770 -16.985 1.00 28.47 129 SER A O 1
ATOM 726 N N . GLY A 1 94 ? 35.780 13.144 -15.187 1.00 28.79 130 GLY A N 1
ATOM 727 C CA . GLY A 1 94 ? 35.330 11.775 -14.910 1.00 28.82 130 GLY A CA 1
ATOM 728 C C . GLY A 1 94 ? 35.923 10.664 -15.760 1.00 29.21 130 GLY A C 1
ATOM 729 O O . GLY A 1 94 ? 35.695 10.610 -16.974 1.00 30.66 130 GLY A O 1
ATOM 730 N N . ALA A 1 95 ? 36.681 9.780 -15.113 1.00 28.43 131 ALA A N 1
ATOM 731 C CA . ALA A 1 95 ? 37.360 8.651 -15.764 1.00 27.15 131 ALA A CA 1
ATOM 732 C C . ALA A 1 95 ? 38.198 7.880 -14.749 1.00 26.47 131 ALA A C 1
ATOM 733 O O . ALA A 1 95 ? 38.245 6.652 -14.799 1.00 26.74 131 ALA A O 1
ATOM 735 N N . ASP A 1 96 ? 38.857 8.609 -13.840 1.00 24.62 132 ASP A N 1
ATOM 736 C CA . ASP A 1 96 ? 39.860 8.022 -12.955 1.00 23.17 132 ASP A CA 1
ATOM 737 C C . ASP A 1 96 ? 39.447 8.047 -11.470 1.00 21.88 132 ASP A C 1
ATOM 738 O O . ASP A 1 96 ? 39.424 9.119 -10.860 1.00 21.03 132 ASP A O 1
ATOM 743 N N . PRO A 1 97 ? 39.117 6.874 -10.891 1.00 21.18 133 PRO A N 1
ATOM 744 C CA . PRO A 1 97 ? 38.689 6.806 -9.486 1.00 20.96 133 PRO A CA 1
ATOM 745 C C . PRO A 1 97 ? 39.712 7.387 -8.492 1.00 20.32 133 PRO A C 1
ATOM 746 O O . PRO A 1 97 ? 39.315 8.037 -7.536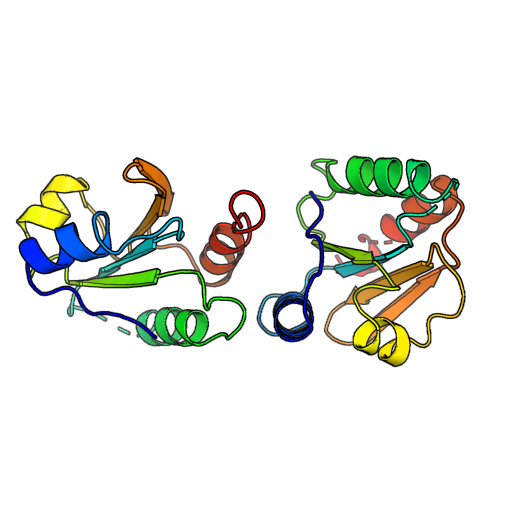 1.00 20.06 133 PRO A O 1
ATOM 750 N N . LYS A 1 98 ? 41.003 7.175 -8.716 1.00 19.96 134 LYS A N 1
ATOM 751 C CA . LYS A 1 98 ? 42.024 7.715 -7.802 1.00 20.85 134 LYS A CA 1
ATOM 752 C C . LYS A 1 98 ? 41.987 9.254 -7.763 1.00 19.48 134 LYS A C 1
ATOM 753 O O . LYS A 1 98 ? 42.049 9.857 -6.689 1.00 18.78 134 LYS A O 1
ATOM 759 N N . GLU A 1 99 ? 41.882 9.869 -8.942 1.00 19.61 135 GLU A N 1
ATOM 760 C CA . GLU A 1 99 ? 41.813 11.321 -9.070 1.00 19.89 135 GLU A CA 1
ATOM 761 C C . GLU A 1 99 ? 40.543 11.842 -8.395 1.00 18.21 135 GLU A C 1
ATOM 762 O O . GLU A 1 99 ? 40.530 12.871 -7.709 1.00 18.20 135 GLU A O 1
ATOM 768 N N . TYR A 1 100 ? 39.474 11.098 -8.584 1.00 16.73 136 TYR A N 1
ATOM 769 C CA . TYR A 1 100 ? 38.202 11.460 -8.026 1.00 15.99 136 TYR A CA 1
ATOM 770 C C . TYR A 1 100 ? 38.206 11.431 -6.483 1.00 15.11 136 TYR A C 1
ATOM 771 O O . TYR A 1 100 ? 37.746 12.384 -5.823 1.00 14.88 136 TYR A O 1
ATOM 780 N N . VAL A 1 101 ? 38.693 10.328 -5.917 1.00 13.59 137 VAL A N 1
ATOM 781 C CA . VAL A 1 101 ? 38.767 10.186 -4.460 1.00 13.04 137 VAL A CA 1
ATOM 782 C C . VAL A 1 101 ? 39.701 11.263 -3.876 1.00 12.70 137 VAL A C 1
ATOM 783 O O . VAL A 1 101 ? 39.394 11.858 -2.849 1.00 12.37 137 VAL A O 1
ATOM 787 N N . SER A 1 102 ? 40.814 11.541 -4.557 1.00 12.57 138 SER A N 1
ATOM 788 C CA . SER A 1 102 ? 41.773 12.537 -4.083 1.00 13.53 138 SER A CA 1
ATOM 789 C C . SER A 1 102 ? 41.092 13.896 -3.974 1.00 11.98 138 SER A C 1
ATOM 790 O O . SER A 1 102 ? 41.204 14.619 -2.975 1.00 11.83 138 SER A O 1
ATOM 793 N N . LEU A 1 103 ? 40.386 14.242 -5.036 1.00 11.32 139 LEU A N 1
ATOM 794 C CA . LEU A 1 103 ? 39.696 15.522 -5.042 1.00 11.70 139 LEU A CA 1
ATOM 795 C C . LEU A 1 103 ? 38.588 15.564 -4.009 1.00 10.93 139 LEU A C 1
ATOM 796 O O . LEU A 1 103 ? 38.473 16.546 -3.269 1.00 10.95 139 LEU A O 1
ATOM 801 N N . LEU A 1 104 ? 37.768 14.511 -3.923 1.00 9.97 140 LEU A N 1
ATOM 802 C CA . LEU A 1 104 ? 36.693 14.492 -2.948 1.00 10.05 140 LEU A CA 1
ATOM 803 C C . LEU A 1 104 ? 37.213 14.654 -1.519 1.00 9.70 140 LEU A C 1
ATOM 804 O O . LEU A 1 104 ? 36.653 15.414 -0.727 1.00 10.27 140 LEU A O 1
ATOM 809 N N . GLU A 1 105 ? 38.304 13.970 -1.183 1.00 9.17 141 GLU A N 1
ATOM 810 C CA . GLU A 1 105 ? 38.832 14.084 0.160 1.00 10.72 141 GLU A CA 1
ATOM 811 C C . GLU A 1 105 ? 39.382 15.488 0.448 1.00 10.29 141 GLU A C 1
ATOM 812 O O . GLU A 1 105 ? 39.183 16.038 1.522 1.00 9.99 141 GLU A O 1
ATOM 818 N N . ASP A 1 106 ? 40.033 16.099 -0.547 1.00 9.64 142 ASP A N 1
ATOM 819 C CA . ASP A 1 106 ? 40.483 17.481 -0.360 1.00 11.21 142 ASP A CA 1
ATOM 820 C C . ASP A 1 106 ? 39.303 18.430 -0.175 1.00 10.75 142 ASP A C 1
ATOM 821 O O . ASP A 1 106 ? 39.346 19.288 0.701 1.00 11.79 142 ASP A O 1
ATOM 836 N N . LYS A 1 108 ? 36.215 17.733 0.888 1.00 11.78 144 LYS A N 1
ATOM 837 C CA . LYS A 1 108 ? 35.601 17.495 2.190 1.00 12.68 144 LYS A CA 1
ATOM 838 C C . LYS A 1 108 ? 36.389 18.192 3.292 1.00 12.70 144 LYS A C 1
ATOM 839 O O . LYS A 1 108 ? 35.826 18.811 4.190 1.00 13.09 144 LYS A O 1
ATOM 845 N N . ASN A 1 109 ? 37.710 18.113 3.215 1.00 12.44 145 ASN A N 1
ATOM 846 C CA . ASN A 1 109 ? 38.535 18.798 4.199 1.00 13.54 145 ASN A CA 1
ATOM 847 C C . ASN A 1 109 ? 38.422 20.312 4.112 1.00 14.07 145 ASN A C 1
ATOM 848 O O . ASN A 1 109 ? 38.415 20.982 5.146 1.00 14.63 145 ASN A O 1
ATOM 853 N N . SER A 1 110 ? 38.332 20.843 2.896 1.00 12.59 146 SER A N 1
ATOM 854 C CA . SER A 1 110 ? 38.298 22.304 2.717 1.00 14.03 146 SER A CA 1
ATOM 855 C C . SER A 1 110 ? 37.022 22.906 3.254 1.00 14.51 146 SER A C 1
ATOM 856 O O . SER A 1 110 ? 37.042 24.031 3.728 1.00 15.92 146 SER A O 1
ATOM 859 N N . VAL A 1 111 ? 35.920 22.178 3.136 1.00 15.17 147 VAL A N 1
ATOM 860 C CA . VAL A 1 111 ? 34.622 22.745 3.512 1.00 16.12 147 VAL A CA 1
ATOM 861 C C . VAL A 1 111 ? 34.282 22.528 4.981 1.00 19.11 147 VAL A C 1
ATOM 862 O O . VAL A 1 111 ? 33.362 23.168 5.501 1.00 20.28 147 VAL A O 1
ATOM 866 N N . ASN A 1 112 ? 35.026 21.628 5.635 1.00 21.49 148 ASN A N 1
ATOM 867 C CA . ASN A 1 112 ? 34.908 21.387 7.078 1.00 23.79 148 ASN A CA 1
ATOM 868 C C . ASN A 1 112 ? 35.556 22.474 7.935 1.00 24.60 148 ASN A C 1
ATOM 869 O O . ASN A 1 112 ? 36.688 22.903 7.675 1.00 25.78 148 ASN A O 1
ATOM 874 N N . PRO B 1 1 ? 0.742 18.805 0.203 1.00 14.72 37 PRO B N 1
ATOM 875 C CA . PRO B 1 1 ? -0.172 19.250 1.237 1.00 13.24 37 PRO B CA 1
ATOM 876 C C . PRO B 1 1 ? -0.256 18.242 2.370 1.00 12.46 37 PRO B C 1
ATOM 877 O O . PRO B 1 1 ? 0.287 17.136 2.266 1.00 12.14 37 PRO B O 1
ATOM 881 N N . VAL B 1 2 ? -0.904 18.670 3.440 1.00 12.49 38 VAL B N 1
ATOM 882 C CA . VAL B 1 2 ? -1.049 17.883 4.647 1.00 11.88 38 VAL B CA 1
ATOM 883 C C . VAL B 1 2 ? -2.520 17.535 4.793 1.00 12.11 38 VAL B C 1
ATOM 884 O O . VAL B 1 2 ? -3.402 18.350 4.461 1.00 12.91 38 VAL B O 1
ATOM 888 N N . ILE B 1 3 ? -2.796 16.333 5.280 1.00 10.51 39 ILE B N 1
ATOM 889 C CA . ILE B 1 3 ? -4.147 15.929 5.708 1.00 11.44 39 ILE B CA 1
ATOM 890 C C . ILE B 1 3 ? -4.188 15.869 7.224 1.00 11.57 39 ILE B C 1
ATOM 891 O O . ILE B 1 3 ? -3.417 15.146 7.835 1.00 10.86 39 ILE B O 1
ATOM 896 N N . GLU B 1 4 ? -5.086 16.645 7.833 1.00 12.80 40 GLU B N 1
ATOM 897 C CA . GLU B 1 4 ? -5.281 16.589 9.274 1.00 15.11 40 GLU B CA 1
ATOM 898 C C . GLU B 1 4 ? -6.231 15.450 9.604 1.00 14.66 40 GLU B C 1
ATOM 899 O O . GLU B 1 4 ? -7.343 15.384 9.082 1.00 15.70 40 GLU B O 1
ATOM 905 N N . ILE B 1 5 ? -5.763 14.523 10.429 1.00 13.39 41 ILE B N 1
ATOM 906 C CA . ILE B 1 5 ? -6.525 13.340 10.793 1.00 13.94 41 ILE B CA 1
ATOM 907 C C . ILE B 1 5 ? -7.475 13.684 11.949 1.00 15.83 41 ILE B C 1
ATOM 908 O O . ILE B 1 5 ? -7.044 14.203 12.981 1.00 15.29 41 ILE B O 1
ATOM 913 N N . ASN B 1 6 ? -8.752 13.351 11.777 1.00 17.71 42 ASN B N 1
ATOM 914 C CA . ASN B 1 6 ? -9.780 13.646 12.792 1.00 19.71 42 ASN B CA 1
ATOM 915 C C . ASN B 1 6 ? -10.583 12.424 13.211 1.00 19.80 42 ASN B C 1
ATOM 916 O O . ASN B 1 6 ? -11.428 12.501 14.106 1.00 20.20 42 ASN B O 1
ATOM 921 N N . ASP B 1 7 ? -10.325 11.291 12.562 1.00 19.26 43 ASP B N 1
ATOM 922 C CA . ASP B 1 7 ? -11.178 10.133 12.722 1.00 20.34 43 ASP B CA 1
ATOM 923 C C . ASP B 1 7 ? -10.401 8.836 12.463 1.00 18.91 43 ASP B C 1
ATOM 924 O O . ASP B 1 7 ? -9.508 8.787 11.599 1.00 17.63 43 ASP B O 1
ATOM 929 N N . GLN B 1 8 ? -10.744 7.784 13.206 1.00 18.23 44 GLN B N 1
ATOM 930 C CA . GLN B 1 8 ? -10.154 6.454 13.019 1.00 18.24 44 GLN B CA 1
ATOM 931 C C . GLN B 1 8 ? -10.396 5.895 11.611 1.00 17.46 44 GLN B C 1
ATOM 932 O O . GLN B 1 8 ? -9.486 5.327 11.004 1.00 16.61 44 GLN B O 1
ATOM 938 N N . GLU B 1 9 ? -11.623 6.027 11.107 1.00 17.26 45 GLU B N 1
ATOM 939 C CA . GLU B 1 9 ? -11.944 5.511 9.778 1.00 17.09 45 GLU B CA 1
ATOM 940 C C . GLU B 1 9 ? -11.097 6.194 8.698 1.00 15.21 45 GLU B C 1
ATOM 941 O O . GLU B 1 9 ? -10.567 5.528 7.793 1.00 15.57 45 GLU B O 1
ATOM 947 N N . GLN B 1 10 ? -10.963 7.512 8.799 1.00 13.59 46 GLN B N 1
ATOM 948 C CA . GLN B 1 10 ? -10.134 8.274 7.868 1.00 12.19 46 GLN B CA 1
ATOM 949 C C . GLN B 1 10 ? -8.671 7.816 7.922 1.00 11.43 46 GLN B C 1
ATOM 950 O O . GLN B 1 10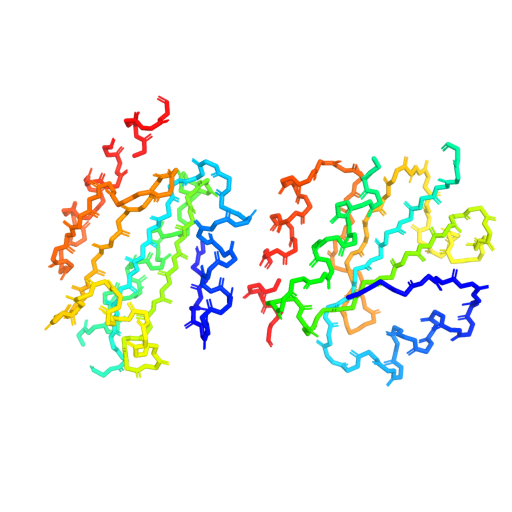 ? -8.037 7.569 6.889 1.00 10.40 46 GLN B O 1
ATOM 956 N N . PHE B 1 11 ? -8.129 7.695 9.129 1.00 11.25 47 PHE B N 1
ATOM 957 C CA . PHE B 1 11 ? -6.791 7.145 9.254 1.00 10.35 47 PHE B CA 1
ATOM 958 C C . PHE B 1 11 ? -6.604 5.775 8.581 1.00 10.74 47 PHE B C 1
ATOM 959 O O . PHE B 1 11 ? -5.655 5.550 7.817 1.00 10.37 47 PHE B O 1
ATOM 967 N N . THR B 1 12 ? -7.520 4.856 8.866 1.00 10.62 48 THR B N 1
ATOM 968 C CA . THR B 1 12 ? -7.414 3.520 8.305 1.00 11.77 48 THR B CA 1
ATOM 969 C C . THR B 1 12 ? -7.477 3.555 6.776 1.00 11.16 48 THR B C 1
ATOM 970 O O . THR B 1 12 ? -6.670 2.910 6.094 1.00 10.51 48 THR B O 1
ATOM 97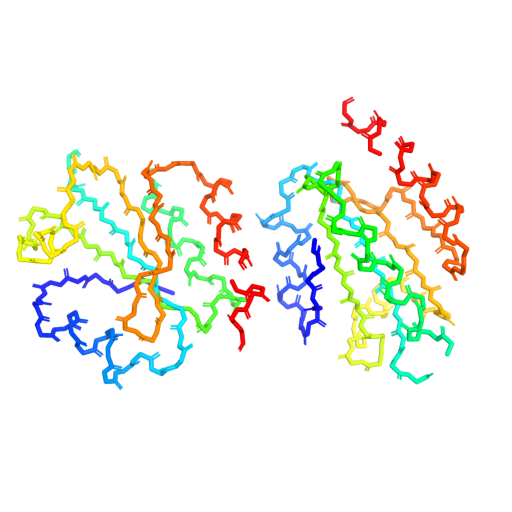4 N N . TYR B 1 13 ? -8.412 4.337 6.258 1.00 11.84 49 TYR B N 1
ATOM 975 C CA . TYR B 1 13 ? -8.545 4.478 4.823 1.00 11.31 49 TYR B CA 1
ATOM 976 C C . TYR B 1 13 ? -7.263 5.005 4.177 1.00 10.85 49 TYR B C 1
ATOM 977 O O . TYR B 1 13 ? -6.770 4.460 3.187 1.00 11.40 49 TYR B O 1
ATOM 986 N N . LEU B 1 14 ? -6.715 6.075 4.742 1.00 10.42 50 LEU B N 1
ATOM 987 C CA . LEU B 1 14 ? -5.569 6.713 4.119 1.00 10.78 50 LEU B CA 1
ATOM 988 C C . LEU B 1 14 ? -4.292 5.883 4.216 1.00 10.99 50 LEU B C 1
ATOM 989 O O . LEU B 1 14 ? -3.339 6.108 3.432 1.00 12.31 50 LEU B O 1
ATOM 994 N N . THR B 1 15 ? -4.246 4.972 5.190 1.00 10.95 51 THR B N 1
ATOM 995 C CA . THR B 1 15 ? -3.054 4.151 5.373 1.00 11.93 51 THR B CA 1
ATOM 996 C C . THR B 1 15 ? -3.164 2.753 4.796 1.00 12.69 51 THR B C 1
ATOM 997 O O . THR B 1 15 ? -2.193 1.979 4.848 1.00 14.20 51 THR B O 1
ATOM 1001 N N . THR B 1 16 ? -4.344 2.402 4.279 1.00 12.73 52 THR B N 1
ATOM 1002 C CA . THR B 1 16 ? -4.528 1.075 3.663 1.00 13.26 52 THR B CA 1
ATOM 1003 C C . THR B 1 16 ? -5.122 1.204 2.254 1.00 13.18 52 THR B C 1
ATOM 1004 O O . THR B 1 16 ? -4.383 1.334 1.281 1.00 12.67 52 THR B O 1
ATOM 1008 N N . THR B 1 17 ? -6.451 1.197 2.174 1.00 14.52 53 THR B N 1
ATOM 1009 C CA . THR B 1 17 ? -7.195 1.235 0.914 1.00 15.50 53 THR B CA 1
ATOM 1010 C C . THR B 1 17 ? -6.686 2.285 -0.070 1.00 15.36 53 THR B C 1
ATOM 1011 O O . THR B 1 17 ? -6.591 2.036 -1.281 1.00 17.21 53 THR B O 1
ATOM 1015 N N . ALA B 1 18 ? -6.408 3.490 0.439 1.00 14.21 54 ALA B N 1
ATOM 1016 C CA . ALA B 1 18 ? -6.015 4.600 -0.408 1.00 14.59 54 ALA B CA 1
ATOM 1017 C C . ALA B 1 18 ? -4.519 4.873 -0.376 1.00 14.38 54 ALA B C 1
ATOM 1018 O O . ALA B 1 18 ? -4.077 5.864 -0.950 1.00 15.81 54 ALA B O 1
ATOM 1020 N N . ALA B 1 19 ? -3.756 3.981 0.244 1.00 14.08 55 ALA B N 1
ATOM 1021 C CA . ALA B 1 19 ? -2.327 4.216 0.446 1.00 15.18 55 ALA B CA 1
ATOM 1022 C C . ALA B 1 19 ? -1.525 3.979 -0.829 1.00 15.84 55 ALA B C 1
ATOM 1023 O O . ALA B 1 19 ? -0.435 4.498 -0.979 1.00 15.82 55 ALA B O 1
ATOM 1025 N N . GLY B 1 20 ? -2.059 3.217 -1.771 1.00 16.46 56 GLY B N 1
ATOM 1026 C CA . GLY B 1 20 ? -1.271 2.938 -2.964 1.00 17.96 56 GLY B CA 1
ATOM 1027 C C . GLY B 1 20 ? -0.038 2.177 -2.522 1.00 18.28 56 GLY B C 1
ATOM 1028 O O . GLY B 1 20 ? -0.144 1.236 -1.751 1.00 20.52 56 GLY B O 1
ATOM 1029 N N . ASP B 1 21 ? 1.122 2.577 -3.035 1.00 17.95 57 ASP B N 1
ATOM 1030 C CA . ASP B 1 21 ? 2.415 2.073 -2.597 1.00 17.24 57 ASP B CA 1
ATOM 1031 C C . ASP B 1 21 ? 3.249 3.235 -2.032 1.00 15.69 57 ASP B C 1
ATOM 1032 O O . ASP B 1 21 ? 4.477 3.195 -1.998 1.00 16.33 57 ASP B O 1
ATOM 1037 N N . LYS B 1 22 ? 2.557 4.280 -1.604 1.00 13.58 58 LYS B N 1
ATOM 1038 C CA . LYS B 1 22 ? 3.193 5.494 -1.088 1.00 12.19 58 LYS B CA 1
ATOM 1039 C C . LYS B 1 22 ? 3.805 5.332 0.296 1.00 11.73 58 LYS B C 1
ATOM 1040 O O . LYS B 1 22 ? 3.309 4.596 1.134 1.00 12.12 58 LYS B O 1
ATOM 1046 N N . LEU B 1 23 ? 4.899 6.057 0.522 1.00 10.67 59 LEU B N 1
ATOM 1047 C CA . LEU B 1 23 ? 5.374 6.314 1.868 1.00 9.90 59 LEU B CA 1
ATOM 1048 C C . LEU B 1 23 ? 4.374 7.228 2.534 1.00 9.16 59 LEU B C 1
ATOM 1049 O O . LEU B 1 23 ? 3.866 8.164 1.892 1.00 9.01 59 LEU B O 1
ATOM 1054 N N . ILE B 1 24 ? 4.077 6.943 3.804 1.00 8.99 60 ILE B N 1
ATOM 1055 C CA . ILE B 1 24 ? 3.139 7.745 4.588 1.00 9.51 60 ILE B CA 1
ATOM 1056 C C . ILE B 1 24 ? 3.876 8.285 5.792 1.00 9.89 60 ILE B C 1
ATOM 1057 O O . ILE B 1 24 ? 4.501 7.515 6.514 1.00 10.37 60 ILE B O 1
ATOM 1062 N N . VAL B 1 25 ? 3.858 9.608 5.976 1.00 9.24 61 VAL B N 1
ATOM 1063 C CA . VAL B 1 25 ? 4.571 10.229 7.095 1.00 10.14 61 VAL B CA 1
ATOM 1064 C C . VAL B 1 25 ? 3.528 10.728 8.076 1.00 10.83 61 VAL B C 1
ATOM 1065 O O . VAL B 1 25 ? 2.637 11.516 7.707 1.00 11.06 61 VAL B O 1
ATOM 1069 N N . LEU B 1 26 ? 3.619 10.261 9.320 1.00 10.35 62 LEU B N 1
ATOM 1070 C CA . LEU B 1 26 ? 2.721 10.699 10.377 1.00 10.90 62 LEU B CA 1
ATOM 1071 C C . LEU B 1 26 ? 3.434 11.690 11.262 1.00 11.66 62 LEU B C 1
ATOM 1072 O O . LEU B 1 26 ? 4.553 11.400 11.718 1.00 12.79 62 LEU B O 1
ATOM 1077 N N . TYR B 1 27 ? 2.803 12.832 11.508 1.00 11.84 63 TYR B N 1
ATOM 1078 C CA . TYR B 1 27 ? 3.316 13.862 12.403 1.00 11.95 63 TYR B CA 1
ATOM 1079 C C . TYR B 1 27 ? 2.344 13.987 13.585 1.00 11.51 63 TYR B C 1
ATOM 1080 O O . TYR B 1 27 ? 1.237 14.463 13.408 1.00 11.54 63 TYR B O 1
ATOM 1089 N N . PHE B 1 28 ? 2.772 13.556 14.783 1.00 11.63 64 PHE B N 1
ATOM 1090 C CA . PHE B 1 28 ? 1.939 13.659 15.990 1.00 12.09 64 PHE B CA 1
ATOM 1091 C C . PHE B 1 28 ? 2.335 14.924 16.716 1.00 12.53 64 PHE B C 1
ATOM 1092 O O . PHE B 1 28 ? 3.519 15.159 16.884 1.00 13.42 64 PHE B O 1
ATOM 1100 N N . HIS B 1 29 ? 1.340 15.696 17.163 1.00 13.05 65 HIS B N 1
ATOM 1101 C CA . HIS B 1 29 ? 1.585 16.981 17.822 1.00 15.88 65 HIS B CA 1
ATOM 1102 C C . HIS B 1 29 ? 0.431 17.264 18.789 1.00 17.39 65 HIS B C 1
ATOM 1103 O O . HIS B 1 29 ? -0.549 16.531 18.808 1.00 16.78 65 HIS B O 1
ATOM 1110 N N . THR B 1 30 ? 0.552 18.319 19.605 1.00 20.87 66 THR B N 1
ATOM 1111 C CA . THR B 1 30 ? -0.621 18.881 20.300 1.00 24.40 66 THR B CA 1
ATOM 1112 C C . THR B 1 30 ? -0.668 20.388 20.083 1.00 26.67 66 THR B C 1
ATOM 1113 O O . THR B 1 30 ? 0.272 20.970 19.545 1.00 27.63 66 THR B O 1
ATOM 1117 N N . SER B 1 31 ? -1.756 21.020 20.519 1.00 29.29 67 SER B N 1
ATOM 1118 C CA . SER B 1 31 ? -1.942 22.465 20.382 1.00 31.20 67 SER B CA 1
ATOM 1119 C C . SER B 1 31 ? -1.010 23.255 21.296 1.00 31.72 67 SER B C 1
ATOM 1120 O O . SER B 1 31 ? -0.723 24.429 21.036 1.00 32.31 67 SER B O 1
ATOM 1123 N N . TRP B 1 32 ? -0.549 22.607 22.368 1.00 32.43 68 TRP B N 1
ATOM 1124 C CA . TRP B 1 32 ? 0.207 23.272 23.429 1.00 32.78 68 TRP B CA 1
ATOM 1125 C C . TRP B 1 32 ? 1.691 22.881 23.524 1.00 33.44 68 TRP B C 1
ATOM 1126 O O . TRP B 1 32 ? 2.122 21.830 23.029 1.00 34.25 68 TRP B O 1
ATOM 1137 N N . ALA B 1 38 ? 6.736 27.665 14.187 1.00 33.75 74 ALA B N 1
ATOM 1138 C CA . ALA B 1 38 ? 5.994 26.419 14.155 1.00 33.44 74 ALA B CA 1
ATOM 1139 C C . ALA B 1 38 ? 6.701 25.367 13.290 1.00 33.25 74 ALA B C 1
ATOM 1140 O O . ALA B 1 38 ? 7.006 25.609 12.115 1.00 33.10 74 ALA B O 1
ATOM 1142 N N . LEU B 1 39 ? 6.997 24.220 13.906 1.00 32.45 75 LEU B N 1
ATOM 1143 C CA . LEU B 1 39 ? 7.504 23.035 13.206 1.00 31.68 75 LEU B CA 1
ATOM 1144 C C . LEU B 1 39 ? 6.415 22.503 12.280 1.00 30.41 75 LEU B C 1
ATOM 1145 O O . LEU B 1 39 ? 6.691 21.771 11.315 1.00 30.77 75 LEU B O 1
ATOM 1150 N N . LYS B 1 40 ? 5.181 22.891 12.598 1.00 29.65 76 LYS B N 1
ATOM 1151 C CA . LYS B 1 40 ? 4.014 22.665 11.767 1.00 28.80 76 LYS B CA 1
ATOM 1152 C C . LYS B 1 40 ? 4.261 23.246 10.373 1.00 27.18 76 LYS B C 1
ATOM 1153 O O . LYS B 1 40 ? 4.151 22.537 9.385 1.00 26.79 76 LYS B O 1
ATOM 1159 N N . GLN B 1 41 ? 4.618 24.532 10.319 1.00 25.65 77 GLN B N 1
ATOM 1160 C CA . GLN B 1 41 ? 4.904 25.243 9.057 1.00 23.88 77 GLN B CA 1
ATOM 1161 C C . GLN B 1 41 ? 5.955 24.542 8.189 1.00 22.24 77 GLN B C 1
ATOM 1162 O O . GLN B 1 41 ? 5.834 24.442 6.958 1.00 20.58 77 GLN B O 1
ATOM 1168 N N . VAL B 1 42 ? 6.999 24.042 8.829 1.00 20.84 78 VAL B N 1
ATOM 1169 C CA . VAL B 1 42 ? 8.029 23.295 8.139 1.00 19.33 78 VAL B CA 1
ATOM 1170 C C . VAL B 1 42 ? 7.498 21.942 7.570 1.00 17.91 78 VAL B C 1
ATOM 1171 O O . VAL B 1 42 ? 7.780 21.564 6.425 1.00 17.19 78 VAL B O 1
ATOM 1175 N N . PHE B 1 43 ? 6.718 21.221 8.380 1.00 16.49 79 PHE B N 1
ATOM 1176 C CA . PHE B 1 43 ? 6.132 19.953 7.920 1.00 13.68 79 PHE B CA 1
ATOM 1177 C C . PHE B 1 43 ? 5.241 20.234 6.689 1.00 12.21 79 PHE B C 1
ATOM 1178 O O . PHE B 1 43 ? 5.286 19.521 5.686 1.00 11.59 79 PHE B O 1
ATOM 1186 N N . GLU B 1 44 ? 4.443 21.303 6.780 1.00 12.50 80 GLU B N 1
ATOM 1187 C CA . GLU B 1 44 ? 3.629 21.752 5.645 1.00 11.38 80 GLU B CA 1
ATOM 1188 C C . GLU B 1 44 ? 4.442 22.104 4.394 1.00 10.89 80 GLU B C 1
ATOM 1189 O O . GLU B 1 44 ? 4.104 21.731 3.266 1.00 11.59 80 GLU B O 1
ATOM 1195 N N . ALA B 1 45 ? 5.517 22.857 4.614 1.00 10.10 81 ALA B N 1
ATOM 1196 C CA . ALA B 1 45 ? 6.339 23.255 3.494 1.00 10.41 81 ALA B CA 1
ATOM 1197 C C . ALA B 1 45 ? 6.946 22.082 2.766 1.00 10.48 81 ALA B C 1
ATOM 1198 O O . ALA B 1 45 ? 6.929 22.010 1.532 1.00 11.06 81 ALA B O 1
ATOM 1200 N N . ILE B 1 46 ? 7.484 21.147 3.554 1.00 11.42 82 ILE B N 1
ATOM 1201 C CA . ILE B 1 46 ? 8.050 19.937 2.946 1.00 11.92 82 ILE B CA 1
ATOM 1202 C C . ILE B 1 46 ? 6.966 19.114 2.201 1.00 11.27 82 ILE B C 1
ATOM 1203 O O . ILE B 1 46 ? 7.194 18.574 1.119 1.00 10.78 82 ILE B O 1
ATOM 1208 N N . SER B 1 47 ? 5.756 19.098 2.761 1.00 9.96 83 SER B N 1
ATOM 1209 C CA . SER B 1 47 ? 4.636 18.419 2.091 1.00 10.14 83 SER B CA 1
ATOM 1210 C C . SER B 1 47 ? 4.232 19.054 0.764 1.00 10.89 83 SER B C 1
ATOM 1211 O O . SER B 1 47 ? 3.567 18.392 -0.050 1.00 10.38 83 SER B O 1
ATOM 1214 N N . ASN B 1 48 ? 4.590 20.322 0.571 1.00 11.05 84 ASN B N 1
ATOM 1215 C CA . ASN B 1 48 ? 4.246 21.066 -0.644 1.00 12.45 84 ASN B CA 1
ATOM 1216 C C . ASN B 1 48 ? 5.288 20.991 -1.748 1.00 13.69 84 ASN B C 1
ATOM 1217 O O . ASN B 1 48 ? 5.081 21.528 -2.831 1.00 14.15 84 ASN B O 1
ATOM 1222 N N . GLU B 1 49 ? 6.388 20.285 -1.494 1.00 14.37 85 GLU B N 1
ATOM 1223 C CA . GLU B 1 49 ? 7.397 20.108 -2.537 1.00 15.12 85 GLU B CA 1
ATOM 1224 C C . GLU B 1 49 ? 6.907 19.179 -3.609 1.00 15.92 85 GLU B C 1
ATOM 1225 O O . GLU B 1 49 ? 6.439 18.094 -3.305 1.00 15.64 85 GLU B O 1
ATOM 1231 N N . PRO B 1 50 ? 6.965 19.603 -4.893 1.00 17.16 86 PRO B N 1
ATOM 1232 C CA . PRO B 1 50 ? 6.576 18.709 -5.986 1.00 17.55 86 PRO B CA 1
ATOM 1233 C C . PRO B 1 50 ? 7.287 17.364 -5.924 1.00 16.78 86 PRO B C 1
ATOM 1234 O O . PRO B 1 50 ? 6.692 16.334 -6.241 1.00 18.15 86 PRO B O 1
ATOM 1238 N N . SER B 1 51 ? 8.550 17.369 -5.498 1.00 16.88 87 SER B N 1
ATOM 1239 C CA . SER B 1 51 ? 9.315 16.123 -5.481 1.00 16.40 87 SER B CA 1
ATOM 1240 C C . SER B 1 51 ? 8.846 15.203 -4.359 1.00 16.78 87 SER B C 1
ATOM 1241 O O . SER B 1 51 ? 9.315 14.072 -4.238 1.00 17.32 87 SER B O 1
ATOM 1244 N N . ASN B 1 52 ? 7.901 15.690 -3.551 1.00 15.30 88 ASN B N 1
ATOM 1245 C CA . ASN B 1 52 ? 7.264 14.839 -2.529 1.00 15.39 88 ASN B CA 1
ATOM 1246 C C . ASN B 1 52 ? 5.838 14.433 -2.869 1.00 16.90 88 ASN B C 1
ATOM 1247 O O . ASN B 1 52 ? 5.078 14.004 -1.976 1.00 16.33 88 ASN B O 1
ATOM 1252 N N . SER B 1 53 ? 5.482 14.539 -4.149 1.00 18.40 89 SER B N 1
ATOM 1253 C CA . SER B 1 53 ? 4.107 14.269 -4.587 1.00 19.79 89 SER B CA 1
ATOM 1254 C C . SER B 1 53 ? 3.641 12.830 -4.391 1.00 19.75 89 SER B C 1
ATOM 1255 O O . SER B 1 53 ? 2.424 12.579 -4.321 1.00 21.84 89 SER B O 1
ATOM 1258 N N . ASN B 1 54 ? 4.571 11.886 -4.306 1.00 19.94 90 ASN B N 1
ATOM 1259 C CA . ASN B 1 54 ? 4.200 10.489 -4.127 1.00 19.15 90 ASN B CA 1
ATOM 1260 C C . ASN B 1 54 ? 4.311 10.055 -2.659 1.00 16.98 90 ASN B C 1
ATOM 1261 O O . ASN B 1 54 ? 4.330 8.870 -2.350 1.00 18.13 90 ASN B O 1
ATOM 1266 N N . VAL B 1 55 ? 4.398 11.041 -1.767 1.00 14.39 91 VAL B N 1
ATOM 1267 C CA . VAL B 1 55 ? 4.406 10.803 -0.322 1.00 12.32 91 VAL B CA 1
ATOM 1268 C C . VAL B 1 55 ? 3.134 11.416 0.296 1.00 11.15 91 VAL B C 1
ATOM 1269 O O . VAL B 1 55 ? 2.687 12.485 -0.124 1.00 11.88 91 VAL B O 1
ATOM 1273 N N . SER B 1 56 ? 2.540 10.710 1.268 1.00 9.84 92 SER B N 1
ATOM 1274 C CA . SER B 1 56 ? 1.378 11.237 2.010 1.00 10.44 92 SER B CA 1
ATOM 1275 C C . SER B 1 56 ? 1.814 11.778 3.348 1.00 9.97 92 SER B C 1
ATOM 1276 O O . SER B 1 56 ? 2.568 11.114 4.061 1.00 9.90 92 SER B O 1
ATOM 1279 N N . PHE B 1 57 ? 1.330 12.954 3.706 1.00 7.84 93 PHE B N 1
ATOM 1280 C CA . PHE B 1 57 ? 1.710 13.613 4.929 1.00 8.87 93 PHE B CA 1
ATOM 1281 C C . PHE B 1 57 ? 0.455 13.806 5.772 1.00 8.83 93 PHE B C 1
ATOM 1282 O O . PHE B 1 57 ? -0.470 14.554 5.391 1.00 9.42 93 PHE B O 1
ATOM 1290 N N . LEU B 1 58 ? 0.404 13.096 6.902 1.00 8.50 94 LEU B N 1
ATOM 1291 C CA . LEU B 1 58 ? -0.739 13.119 7.791 1.00 9.36 94 LEU B CA 1
ATOM 1292 C C . LEU B 1 58 ? -0.360 13.751 9.109 1.00 9.59 94 LEU B C 1
ATOM 1293 O O . LEU B 1 58 ? 0.634 13.366 9.720 1.00 10.42 94 LEU B O 1
ATOM 1298 N N . SER B 1 59 ? -1.124 14.737 9.540 1.00 10.27 95 SER B N 1
ATOM 1299 C CA . SER B 1 59 ? -0.906 15.379 10.851 1.00 11.28 95 SER B CA 1
ATOM 1300 C C . SER B 1 59 ? -1.960 14.876 11.836 1.00 12.29 95 SER B C 1
ATOM 1301 O O . SER B 1 59 ? -3.155 14.825 11.514 1.00 13.80 95 SER B O 1
ATOM 1304 N N . ILE B 1 60 ? -1.514 14.511 13.034 1.00 11.63 96 ILE B N 1
ATOM 1305 C CA . ILE B 1 60 ? -2.381 13.890 14.023 1.00 12.08 96 ILE B CA 1
ATOM 1306 C C . ILE B 1 60 ? -2.248 14.613 15.359 1.00 13.12 96 ILE B C 1
ATOM 1307 O O . ILE B 1 60 ? -1.207 14.544 16.007 1.00 13.52 96 ILE B O 1
ATOM 1312 N N . ASP B 1 61 ? -3.304 15.305 15.758 1.00 13.88 97 ASP B N 1
ATOM 1313 C CA . ASP B 1 61 ? -3.331 15.887 17.090 1.00 14.80 97 ASP B CA 1
ATOM 1314 C C . ASP B 1 61 ? -3.470 14.726 18.056 1.00 14.79 97 ASP B C 1
ATOM 1315 O O . ASP B 1 61 ? -4.474 14.029 18.066 1.00 15.19 97 ASP B O 1
ATOM 1320 N N . ALA B 1 62 ? -2.422 14.496 18.841 1.00 15.35 98 ALA B N 1
ATOM 1321 C CA . ALA B 1 62 ? -2.325 13.287 19.653 1.00 16.96 98 ALA B CA 1
ATOM 1322 C C . ALA B 1 62 ? -3.403 13.210 20.730 1.00 18.57 98 ALA B C 1
ATOM 1323 O O . ALA B 1 62 ? -3.892 12.116 21.086 1.00 19.51 98 ALA B O 1
ATOM 1325 N N . ASP B 1 63 ? -3.791 14.378 21.223 1.00 19.48 99 ASP B N 1
ATOM 1326 C CA . ASP B 1 63 ? -4.840 14.477 22.228 1.00 21.52 99 ASP B CA 1
ATOM 1327 C C . ASP B 1 63 ? -6.251 14.229 21.679 1.00 21.55 99 ASP B C 1
ATOM 1328 O O . ASP B 1 63 ? -7.080 13.609 22.355 1.00 22.36 99 ASP B O 1
ATOM 1333 N N . GLU B 1 64 ? -6.524 14.704 20.463 1.00 20.78 100 GLU B N 1
ATOM 1334 C CA . GLU B 1 64 ? -7.841 14.537 19.834 1.00 21.53 100 GLU B CA 1
ATOM 1335 C C . GLU B 1 64 ? -8.016 13.147 19.200 1.00 20.35 100 GLU B C 1
ATOM 1336 O O . GLU B 1 64 ? -9.133 12.747 18.844 1.00 21.20 100 GLU B O 1
ATOM 1342 N N . ASN B 1 65 ? -6.909 12.420 19.064 1.00 18.50 101 ASN B N 1
ATOM 1343 C CA . ASN B 1 65 ? -6.918 11.111 18.417 1.00 17.45 101 ASN B CA 1
ATOM 1344 C C . ASN B 1 65 ? -6.301 10.043 19.326 1.00 16.83 101 ASN B C 1
ATOM 1345 O O . ASN B 1 65 ? -5.259 9.462 19.014 1.00 16.04 101 ASN B O 1
ATOM 1350 N N . SER B 1 66 ? -6.970 9.784 20.450 1.00 16.59 102 SER B N 1
ATOM 1351 C CA . SER B 1 66 ? -6.479 8.865 21.485 1.00 17.20 102 SER B CA 1
ATOM 1352 C C . SER B 1 66 ? -6.167 7.453 21.018 1.00 16.20 102 SER B C 1
ATOM 1353 O O . SER B 1 66 ? -5.140 6.884 21.389 1.00 17.21 102 SER B O 1
ATOM 1356 N N . GLU B 1 67 ? -7.095 6.869 20.260 1.00 16.46 103 GLU B N 1
ATOM 1357 C CA . GLU B 1 67 ? -6.947 5.511 19.783 1.00 16.67 103 GLU B CA 1
ATOM 1358 C C . GLU B 1 67 ? -5.736 5.358 18.841 1.00 15.09 103 GLU B C 1
ATOM 1359 O O . GLU B 1 67 ? -5.001 4.371 18.911 1.00 15.29 103 GLU B O 1
ATOM 1365 N N . ILE B 1 68 ? -5.512 6.347 17.973 1.00 14.93 104 ILE B N 1
ATOM 1366 C CA . ILE B 1 68 ? -4.368 6.289 17.058 1.00 14.16 104 ILE B CA 1
ATOM 1367 C C . ILE B 1 68 ? -3.074 6.465 17.859 1.00 12.74 104 ILE B C 1
ATOM 1368 O O . ILE B 1 68 ? -2.099 5.768 17.641 1.00 13.51 104 ILE B O 1
ATOM 1373 N N . SER B 1 69 ? -3.089 7.394 18.812 1.00 13.66 105 SER B N 1
ATOM 1374 C CA . SER B 1 69 ? -1.923 7.609 19.656 1.00 14.25 105 SER B CA 1
ATOM 1375 C C . SER B 1 69 ? -1.576 6.355 20.452 1.00 14.84 105 SER B C 1
ATOM 1376 O O . SER B 1 69 ? -0.406 6.003 20.578 1.00 14.43 105 SER B O 1
ATOM 1379 N N . GLU B 1 70 ? -2.605 5.691 20.969 1.00 14.83 106 GLU B N 1
ATOM 1380 C CA . GLU B 1 70 ? -2.429 4.400 21.648 1.00 17.37 106 GLU B CA 1
ATOM 1381 C C . GLU B 1 70 ? -1.835 3.344 20.722 1.00 16.88 106 GLU B C 1
ATOM 1382 O O . GLU B 1 70 ? -0.949 2.579 21.116 1.00 17.48 106 GLU B O 1
ATOM 1388 N N . LEU B 1 71 ? -2.323 3.298 19.483 1.00 16.85 107 LEU B N 1
ATOM 1389 C CA . LEU B 1 71 ? -1.842 2.302 18.528 1.00 16.99 107 LEU B CA 1
ATOM 1390 C C . LEU B 1 71 ? -0.338 2.437 18.330 1.00 16.43 107 LEU B C 1
ATOM 1391 O O . LEU B 1 71 ? 0.397 1.441 18.305 1.00 17.60 107 LEU B O 1
ATOM 1396 N N . PHE B 1 72 ? 0.128 3.679 18.241 1.00 15.78 108 PHE B N 1
ATOM 1397 C CA . PHE B 1 72 ? 1.535 3.931 18.017 1.00 14.98 108 PHE B CA 1
ATOM 1398 C C . PHE B 1 72 ? 2.372 4.147 19.288 1.00 15.33 108 PHE B C 1
ATOM 1399 O O . PHE B 1 72 ? 3.555 4.472 19.204 1.00 15.39 108 PHE B O 1
ATOM 1407 N N . GLU B 1 73 ? 1.743 3.931 20.442 1.00 15.56 109 GLU B N 1
ATOM 1408 C CA . GLU B 1 73 ? 2.414 4.069 21.749 1.00 17.05 109 GLU B CA 1
ATOM 1409 C C . GLU B 1 73 ? 3.135 5.406 21.865 1.00 16.57 109 GLU B C 1
ATOM 1410 O O . GLU B 1 73 ? 4.304 5.463 22.262 1.00 18.41 109 GLU B O 1
ATOM 1416 N N . ILE B 1 74 ? 2.425 6.482 21.510 1.00 16.48 110 ILE B N 1
ATOM 1417 C CA . ILE B 1 74 ? 3.002 7.825 21.550 1.00 16.06 110 ILE B CA 1
ATOM 1418 C C . ILE B 1 74 ? 3.232 8.251 23.007 1.00 16.58 110 ILE B C 1
ATOM 1419 O O . ILE B 1 74 ? 2.318 8.187 23.832 1.00 18.36 110 ILE B O 1
ATOM 1424 N N . SER B 1 75 ? 4.446 8.691 23.303 1.00 16.65 111 SER B N 1
ATOM 1425 C CA . SER B 1 75 ? 4.782 9.164 24.660 1.00 17.28 111 SER B CA 1
ATOM 1426 C C . SER B 1 75 ? 5.435 10.538 24.644 1.00 17.02 111 SER B C 1
ATOM 1427 O O . SER B 1 75 ? 5.813 11.055 25.690 1.00 16.55 111 SER B O 1
ATOM 1430 N N . ALA B 1 76 ? 5.573 11.138 23.468 1.00 15.42 112 ALA B N 1
ATOM 1431 C CA . ALA B 1 76 ? 6.140 12.471 23.363 1.00 15.41 112 ALA B CA 1
ATOM 1432 C C . ALA B 1 76 ? 5.716 13.113 22.051 1.00 15.83 112 ALA B C 1
ATOM 143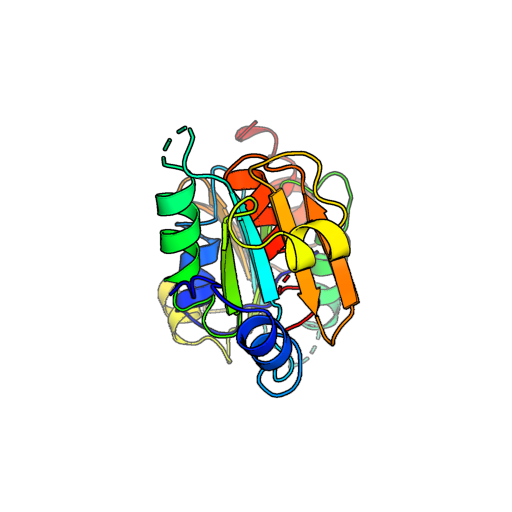3 O O . ALA B 1 76 ? 5.512 12.412 21.048 1.00 16.53 112 ALA B O 1
ATOM 1435 N N . VAL B 1 77 ? 5.543 14.425 22.071 1.00 15.23 113 VAL B N 1
ATOM 1436 C CA . VAL B 1 77 ? 5.271 15.181 20.839 1.00 16.19 113 VAL B CA 1
ATOM 1437 C C . VAL B 1 77 ? 6.285 16.323 20.746 1.00 16.08 113 VAL B C 1
ATOM 1438 O O . VAL B 1 77 ? 6.756 16.828 21.790 1.00 16.43 113 VAL B O 1
ATOM 1442 N N . PRO B 1 78 ? 6.666 16.732 19.518 1.00 16.00 114 PRO B N 1
ATOM 1443 C CA . PRO B 1 78 ? 6.324 16.201 18.191 1.00 15.85 114 PRO B CA 1
ATOM 1444 C C . PRO B 1 78 ? 6.950 14.841 18.001 1.00 15.58 114 PRO B C 1
ATOM 1445 O O . PRO B 1 78 ? 8.005 14.567 18.591 1.00 16.07 114 PRO B O 1
ATOM 1449 N N . TYR B 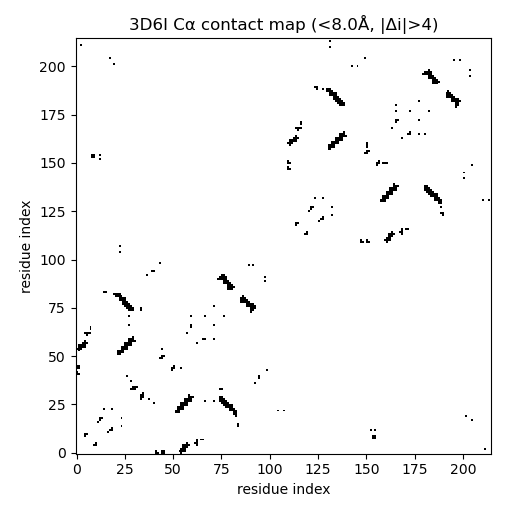1 79 ? 6.321 13.995 17.179 1.00 13.89 115 TYR B N 1
ATOM 1450 C CA . TYR B 1 79 ? 6.856 12.669 16.881 1.00 13.20 115 TYR B CA 1
ATOM 1451 C C . TYR B 1 79 ? 6.531 12.330 15.445 1.00 13.08 115 TYR B C 1
ATOM 1452 O O . TYR B 1 79 ? 5.421 12.600 14.994 1.00 13.56 115 TYR B O 1
ATOM 1461 N N . PHE B 1 80 ? 7.487 11.710 14.766 1.00 12.72 116 PHE B N 1
ATOM 1462 C CA . PHE B 1 80 ? 7.320 11.274 13.371 1.00 12.79 116 PHE B CA 1
ATOM 1463 C C . PHE B 1 80 ? 7.336 9.775 13.253 1.00 13.06 116 PHE B C 1
ATOM 1464 O O . PHE B 1 80 ? 8.147 9.099 13.889 1.00 13.33 116 PHE B O 1
ATOM 1472 N N . ILE B 1 81 ? 6.451 9.251 12.416 1.00 12.39 117 ILE B N 1
ATOM 1473 C CA . ILE B 1 81 ? 6.479 7.829 12.091 1.00 12.34 117 ILE B CA 1
ATOM 1474 C C . ILE B 1 81 ? 6.341 7.689 10.589 1.00 13.63 117 ILE B C 1
ATOM 1475 O O . ILE B 1 81 ? 5.479 8.320 9.997 1.00 13.84 117 ILE B O 1
ATOM 1480 N N . ILE B 1 82 ? 7.196 6.870 9.983 1.00 13.03 118 ILE B N 1
ATOM 1481 C CA . ILE B 1 82 ? 7.100 6.612 8.539 1.00 13.53 118 ILE B CA 1
ATOM 1482 C C . ILE B 1 82 ? 6.594 5.205 8.341 1.00 12.37 118 ILE B C 1
ATOM 1483 O O . ILE B 1 82 ? 7.147 4.260 8.908 1.00 12.97 118 ILE B O 1
ATOM 1488 N N . ILE B 1 83 ? 5.517 5.085 7.566 1.00 11.56 119 ILE B N 1
ATOM 1489 C CA . ILE B 1 83 ? 4.841 3.823 7.300 1.00 12.43 119 ILE B CA 1
ATOM 1490 C C . ILE B 1 83 ? 4.870 3.546 5.818 1.00 11.12 119 ILE B C 1
ATOM 1491 O O . ILE B 1 83 ? 4.927 4.450 5.016 1.00 10.62 119 ILE B O 1
ATOM 1496 N N . HIS B 1 84 ? 4.855 2.271 5.458 1.00 12.04 120 HIS B N 1
ATOM 1497 C CA . HIS B 1 84 ? 4.814 1.874 4.058 1.00 10.39 120 HIS B CA 1
ATOM 1498 C C . HIS B 1 84 ? 4.216 0.488 4.023 1.00 10.91 120 HIS B C 1
ATOM 1499 O O . HIS B 1 84 ? 4.596 -0.364 4.826 1.00 10.92 120 HIS B O 1
ATOM 1506 N N . LYS B 1 85 ? 3.243 0.290 3.139 1.00 11.59 121 LYS B N 1
ATOM 1507 C CA . LYS B 1 85 ? 2.625 -1.028 2.968 1.00 13.24 121 LYS B CA 1
ATOM 1508 C C . LYS B 1 85 ? 2.138 -1.621 4.280 1.00 14.09 121 LYS B C 1
ATOM 1509 O O . LYS B 1 85 ? 2.300 -2.818 4.536 1.00 15.69 121 LYS B O 1
ATOM 1515 N N . GLY B 1 86 ? 1.583 -0.765 5.129 1.00 14.72 122 GLY B N 1
ATOM 1516 C CA . GLY B 1 86 ? 0.936 -1.221 6.363 1.00 15.54 122 GLY B CA 1
ATOM 1517 C C . GLY B 1 86 ? 1.889 -1.602 7.469 1.00 16.55 122 GLY B C 1
ATOM 1518 O O . GLY B 1 86 ? 1.491 -2.253 8.448 1.00 17.33 122 GLY B O 1
ATOM 1519 N N . THR B 1 87 ? 3.153 -1.207 7.328 1.00 15.71 123 THR B N 1
ATOM 1520 C CA . THR B 1 87 ? 4.164 -1.461 8.373 1.00 16.54 123 THR B CA 1
ATOM 1521 C C . THR B 1 87 ? 4.976 -0.207 8.710 1.00 15.50 123 THR B C 1
ATOM 1522 O O . THR B 1 87 ? 5.182 0.660 7.869 1.00 14.70 123 THR B O 1
ATOM 1526 N N . ILE B 1 88 ? 5.404 -0.116 9.960 1.00 14.54 124 ILE B N 1
ATOM 1527 C CA . ILE B 1 88 ? 6.260 0.981 10.389 1.00 15.16 124 ILE B CA 1
ATOM 1528 C C . ILE B 1 88 ? 7.687 0.728 9.925 1.00 15.43 124 ILE B C 1
ATOM 1529 O O . ILE B 1 88 ? 8.272 -0.330 10.239 1.00 16.31 124 ILE B O 1
ATOM 1534 N N . LEU B 1 89 ? 8.248 1.695 9.197 1.00 15.20 125 LEU B N 1
ATOM 1535 C CA . LEU B 1 89 ? 9.661 1.647 8.801 1.00 15.26 125 LEU B CA 1
ATOM 1536 C C . LEU B 1 89 ? 10.541 2.280 9.863 1.00 17.13 125 LEU B C 1
ATOM 1537 O O . LEU B 1 89 ? 11.538 1.670 10.264 1.00 18.50 125 LEU B O 1
ATOM 1542 N N . LYS B 1 90 ? 10.204 3.492 10.305 1.00 17.53 126 LYS B N 1
ATOM 1543 C CA . LYS B 1 90 ? 11.038 4.216 11.261 1.00 18.91 126 LYS B CA 1
ATOM 1544 C C . LYS B 1 90 ? 10.208 5.150 12.105 1.00 19.44 126 LYS B C 1
ATOM 1545 O O . LYS B 1 90 ? 9.180 5.649 11.649 1.00 19.00 126 LYS B O 1
ATOM 1551 N N . GLU B 1 91 ? 10.654 5.368 13.339 1.00 19.63 127 GLU B N 1
ATOM 1552 C CA . GLU B 1 91 ? 10.100 6.397 14.218 1.00 21.37 127 GLU B CA 1
ATOM 1553 C C . GLU B 1 91 ? 11.218 7.384 14.566 1.00 21.64 127 GLU B C 1
ATOM 1554 O O . GLU B 1 91 ? 12.392 6.997 14.639 1.00 22.29 127 GLU B O 1
ATOM 1560 N N . LEU B 1 92 ? 10.861 8.649 14.762 1.00 22.22 128 LEU B N 1
ATOM 1561 C CA . LEU B 1 92 ? 11.836 9.698 15.052 1.00 22.91 128 LEU B CA 1
ATOM 1562 C C . LEU B 1 92 ? 11.260 10.617 16.117 1.00 24.06 128 LEU B C 1
ATOM 1563 O O . LEU B 1 92 ? 10.232 11.253 15.898 1.00 22.10 128 LEU B O 1
ATOM 1568 N N . SER B 1 93 ? 11.912 10.674 17.279 1.00 26.08 129 SER B N 1
ATOM 1569 C CA . SER B 1 93 ? 11.397 11.477 18.385 1.00 28.92 129 SER B CA 1
ATOM 1570 C C . SER B 1 93 ? 11.582 12.957 18.108 1.00 30.04 129 SER B C 1
ATOM 1571 O O . SER B 1 93 ? 12.575 13.565 18.532 1.00 30.19 129 SER B O 1
ATOM 1574 N N . GLY B 1 94 ? 10.630 13.483 17.327 1.00 30.96 130 GLY B N 1
ATOM 1575 C CA . GLY B 1 94 ? 10.453 14.907 17.003 1.00 31.37 130 GLY B CA 1
ATOM 1576 C C . GLY B 1 94 ? 11.651 15.794 16.737 1.00 31.35 130 GLY B C 1
ATOM 1577 O O . GLY B 1 94 ? 11.580 17.010 16.943 1.00 31.86 130 GLY B O 1
ATOM 1578 N N . ALA B 1 95 ? 12.729 15.174 16.256 1.00 30.83 131 ALA B N 1
ATOM 1579 C CA . ALA B 1 95 ? 14.023 15.800 15.959 1.00 30.00 131 ALA B CA 1
ATOM 1580 C C . ALA B 1 95 ? 14.029 17.235 15.362 1.00 29.17 131 ALA B C 1
ATOM 1581 O O . ALA B 1 95 ? 13.201 18.087 15.710 1.00 29.91 131 ALA B O 1
ATOM 1583 N N . ASP B 1 96 ? 14.997 17.522 14.500 1.00 27.35 132 ASP B N 1
ATOM 1584 C CA . ASP B 1 96 ? 15.021 18.832 13.875 1.00 25.29 132 ASP B CA 1
ATOM 1585 C C . ASP B 1 96 ? 14.658 18.747 12.388 1.00 23.93 132 ASP B C 1
ATOM 1586 O O . ASP B 1 96 ? 14.477 17.638 11.871 1.00 22.75 132 ASP B O 1
ATOM 1591 N N . PRO B 1 97 ? 14.465 19.904 11.719 1.00 22.58 133 PRO B N 1
ATOM 1592 C CA . PRO B 1 97 ? 14.214 19.890 10.279 1.00 21.86 133 PRO B CA 1
ATOM 1593 C C . PRO B 1 97 ? 15.188 19.046 9.464 1.00 21.04 133 PRO B C 1
ATOM 1594 O O . PRO B 1 97 ? 14.737 18.257 8.625 1.00 20.15 133 PRO B O 1
ATOM 1598 N N . LYS B 1 98 ? 16.491 19.215 9.683 1.00 19.93 134 LYS B N 1
ATOM 1599 C CA . LYS B 1 98 ? 17.491 18.491 8.895 1.00 19.24 134 LYS B CA 1
ATOM 1600 C C . LYS B 1 98 ? 17.351 16.983 9.064 1.00 18.52 134 LYS B C 1
ATOM 1601 O O . LYS B 1 98 ? 17.454 16.253 8.081 1.00 17.69 134 LYS B O 1
ATOM 1607 N N . GLU B 1 99 ? 17.108 16.533 10.299 1.00 17.80 135 GLU B N 1
ATOM 1608 C CA . GLU B 1 99 ? 16.985 15.091 10.591 1.00 18.35 135 GLU B CA 1
ATOM 1609 C C . GLU B 1 99 ? 15.738 14.555 9.914 1.00 17.02 135 GLU B C 1
ATOM 1610 O O . GLU B 1 99 ? 15.737 13.441 9.389 1.00 16.85 135 GLU B O 1
ATOM 1616 N N . TYR B 1 100 ? 14.682 15.360 9.924 1.00 15.52 136 TYR B N 1
ATOM 1617 C CA . TYR B 1 100 ? 13.432 14.989 9.297 1.00 14.43 136 TYR B CA 1
ATOM 1618 C C . TYR B 1 100 ? 13.562 14.852 7.764 1.00 13.87 136 TYR B C 1
ATOM 1619 O O . TYR B 1 100 ? 13.165 13.840 7.173 1.00 12.68 136 TYR B O 1
ATOM 1628 N N . VAL B 1 101 ? 14.118 15.865 7.121 1.00 13.20 137 VAL B N 1
ATOM 1629 C CA . VAL B 1 101 ? 14.263 15.849 5.662 1.00 12.94 137 VAL B CA 1
ATOM 1630 C C . VAL B 1 101 ? 15.210 14.718 5.230 1.00 12.80 137 VAL B C 1
ATOM 1631 O O . VAL B 1 101 ? 14.992 14.066 4.204 1.00 12.52 137 VAL B O 1
ATOM 1635 N N . SER B 1 102 ? 16.240 14.477 6.038 1.00 12.71 138 SER B N 1
ATOM 1636 C CA . SER B 1 102 ? 17.227 13.426 5.759 1.00 13.72 138 SER B CA 1
ATOM 1637 C C . SER B 1 102 ? 16.562 12.067 5.819 1.00 13.41 138 SER B C 1
ATOM 1638 O O . SER B 1 102 ? 16.784 11.229 4.950 1.00 13.53 138 SER B O 1
ATOM 1641 N N . LEU B 1 103 ? 15.736 11.857 6.839 1.00 12.81 139 LEU B N 1
ATOM 1642 C CA . LEU B 1 103 ? 15.015 10.588 7.000 1.00 12.67 139 LEU B CA 1
ATOM 1643 C C . LEU B 1 103 ? 14.083 10.381 5.820 1.00 11.92 139 LEU B C 1
ATOM 1644 O O . LEU B 1 103 ? 14.061 9.318 5.183 1.00 11.37 139 LEU B O 1
ATOM 1649 N N . LEU B 1 104 ? 13.310 11.411 5.495 1.00 11.11 140 LEU B N 1
ATOM 1650 C CA . LEU B 1 104 ? 12.412 11.300 4.361 1.00 11.65 140 LEU B CA 1
ATOM 1651 C C . LEU B 1 104 ? 13.164 10.933 3.083 1.00 11.58 140 LEU B C 1
ATOM 1652 O O . LEU B 1 104 ? 12.744 10.046 2.344 1.00 10.19 140 LEU B O 1
ATOM 1657 N N . GLU B 1 105 ? 14.286 11.592 2.831 1.00 11.69 141 GLU B N 1
ATOM 1658 C CA . GLU B 1 105 ? 15.015 11.288 1.607 1.00 12.61 141 GLU B CA 1
ATOM 1659 C C . GLU B 1 105 ? 15.631 9.893 1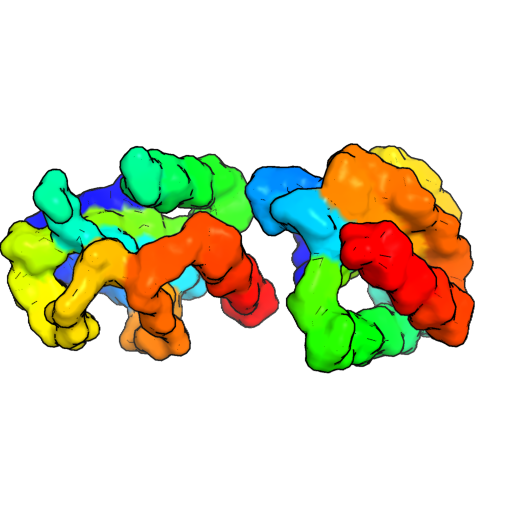.632 1.00 12.38 141 GLU B C 1
ATOM 1660 O O . GLU B 1 105 ? 15.631 9.208 0.619 1.00 13.01 141 GLU B O 1
ATOM 1666 N N . ASP B 1 106 ? 16.086 9.454 2.796 1.00 12.58 142 ASP B N 1
ATOM 1667 C CA . ASP B 1 106 ? 16.598 8.077 2.923 1.00 13.30 142 ASP B CA 1
ATOM 1668 C C . ASP B 1 106 ? 15.489 7.092 2.546 1.00 13.09 142 ASP B C 1
ATOM 1669 O O . ASP B 1 106 ? 15.733 6.112 1.818 1.00 12.68 142 ASP B O 1
ATOM 1684 N N . LYS B 1 108 ? 12.703 7.639 0.764 1.00 9.86 144 LYS B N 1
ATOM 1685 C CA . LYS B 1 108 ? 12.356 7.758 -0.655 1.00 10.61 144 LYS B CA 1
ATOM 1686 C C . LYS B 1 108 ? 13.400 7.068 -1.539 1.00 10.76 144 LYS B C 1
ATOM 1687 O O . LYS B 1 108 ? 13.063 6.453 -2.540 1.00 12.18 144 LYS B O 1
ATOM 1693 N N . ASN B 1 109 ? 14.663 7.138 -1.145 1.00 10.81 145 ASN B N 1
ATOM 1694 C CA . ASN B 1 109 ? 15.729 6.546 -1.964 1.00 11.52 145 ASN B CA 1
ATOM 1695 C C . ASN B 1 109 ? 15.612 5.024 -2.015 1.00 11.98 145 ASN B C 1
ATOM 1696 O O . ASN B 1 109 ? 16.050 4.380 -2.979 1.00 14.10 145 ASN B O 1
ATOM 1701 N N . SER B 1 110 ? 15.021 4.439 -0.979 1.00 11.29 146 SER B N 1
ATOM 1702 C CA . SER B 1 110 ? 14.829 2.978 -0.948 1.00 12.25 146 SER B CA 1
ATOM 1703 C C . SER B 1 110 ? 13.539 2.569 -1.637 1.00 14.25 146 SER B C 1
ATOM 1704 O O . SER B 1 110 ? 13.523 1.650 -2.446 1.00 13.85 146 SER B O 1
ATOM 1707 N N . VAL B 1 111 ? 12.450 3.233 -1.268 1.00 16.03 147 VAL B N 1
ATOM 1708 C CA . VAL B 1 111 ? 11.135 2.886 -1.792 1.00 19.75 147 VAL B CA 1
ATOM 1709 C C . VAL B 1 111 ? 10.639 4.104 -2.621 1.00 21.72 147 VAL B C 1
ATOM 1710 O O . VAL B 1 111 ? 10.239 5.128 -2.068 1.00 24.13 147 VAL B O 1
ATOM 1714 N N . ASN B 1 112 ? 10.766 4.015 -3.941 1.00 25.56 148 ASN B N 1
ATOM 1715 C CA . ASN B 1 112 ? 10.262 5.056 -4.851 1.00 27.14 148 ASN B CA 1
ATOM 1716 C C . ASN B 1 112 ? 9.573 4.492 -6.101 1.00 28.21 148 ASN B C 1
ATOM 1717 O O . ASN B 1 112 ? 9.098 3.351 -6.108 1.00 29.71 148 ASN B O 1
#

Foldseek 3Di:
DEAEDQDDVVVCCCQDVVPPFAKEKEWEAAPPLRVVLVVLVVVVCPDPVNVRHYYYYYDCVNYVVVCVVVVPDDDGKMWIDGPHGTPDIDRDDDSVVVVVVVVVVVVSD/DEAEDQDPVVVVCCQAVVVPQAKEKEWEAAPVPVVVVLVVVCPDPVCVRHYHYYYDCVNCVVVCVVVVPDAPGKMWIDGNHGTDDIDRHDDSVVVVVVVVVVVVRD

GO terms:
  GO:0051536 iron-sulfur cluster binding (F, IDA)
  GO:0005634 nucleus (C, IDA)
  GO:0005829 cytosol (C, IDA)
  GO:0006879 intracellular iron ion homeostasis (P, IGI)
  GO:0015036 disulfide oxidoreductase activity (F, IMP)
  GO:0030036 actin cytoskeleton organization (P, IMP)
  GO:0061629 RNA polymerase II-specific DNA-binding transcription factor binding (F, IPI)
  GO:0006879 intracellular iron ion homeostasis (P, IPI)
  GO:0005515 protein binding (F, IPI)